Protein AF-A0A2J8S0U5-F1 (afdb_monomer_lite)

Sequence (289 aa):
RAALAAERKFFLSHPAYRHMADRMGTPHLQKTLNQQLTNHIRESLPALRSKLQSQLLSLEKEVEEYKNFRPDDPTRKTKALLQMVQQFGVDFEKRIEGSGDQVDTLELSGGARINRIFHERFPFELVKMEFDEKDLRREISYAIKNIHGVRTGLFTPDMAFEAIVKKQIVKLKEPSLKCVDLVVSELATVIKKCAEKLSSYPRLREETERIVTTYIREREGRTKDQILLLIDIEQSYINTNHEDFIGFANCYYTEQLVTCAQQRSTQLNKKRAIPNQVIRRGWLTINNI

Structure (mmCIF, N/CA/C/O backbone):
data_AF-A0A2J8S0U5-F1
#
_entry.id   AF-A0A2J8S0U5-F1
#
loop_
_atom_site.group_PDB
_atom_site.id
_atom_site.type_symbol
_atom_site.label_atom_id
_atom_site.label_alt_id
_atom_site.label_comp_id
_atom_site.label_asym_id
_atom_site.label_entity_id
_atom_site.label_seq_id
_atom_site.pdbx_PDB_ins_code
_atom_site.Cartn_x
_atom_site.Cartn_y
_atom_site.Cartn_z
_atom_site.occupancy
_atom_site.B_iso_or_equiv
_atom_site.auth_seq_id
_atom_site.auth_comp_id
_atom_site.auth_asym_id
_atom_site.auth_atom_id
_atom_site.pdbx_PDB_model_num
ATOM 1 N N . ARG A 1 1 ? 58.425 -24.142 -54.743 1.00 64.62 1 ARG A N 1
ATOM 2 C CA . ARG A 1 1 ? 58.342 -24.398 -56.208 1.00 64.62 1 ARG A CA 1
ATOM 3 C C . ARG A 1 1 ? 58.609 -25.863 -56.559 1.00 64.62 1 ARG A C 1
ATOM 5 O O . ARG A 1 1 ? 57.767 -26.436 -57.232 1.00 64.62 1 ARG A O 1
ATOM 12 N N . ALA A 1 2 ? 59.682 -26.489 -56.055 1.00 85.69 2 ALA A N 1
ATOM 13 C CA . ALA A 1 2 ? 59.949 -27.920 -56.281 1.00 85.69 2 ALA A CA 1
ATOM 14 C C . ALA A 1 2 ? 58.795 -28.839 -55.816 1.00 85.69 2 ALA A C 1
ATOM 16 O O . ALA A 1 2 ? 58.384 -29.723 -56.556 1.00 85.69 2 ALA A O 1
ATOM 17 N N . ALA A 1 3 ? 58.201 -28.557 -54.649 1.00 86.19 3 ALA A N 1
ATOM 18 C CA . ALA A 1 3 ? 57.055 -29.306 -54.120 1.00 86.19 3 ALA A CA 1
ATOM 19 C C . ALA A 1 3 ? 55.796 -29.239 -55.014 1.00 86.19 3 ALA A C 1
ATOM 21 O O . ALA A 1 3 ? 55.202 -30.269 -55.303 1.00 86.19 3 ALA A O 1
ATOM 22 N N . LEU A 1 4 ? 55.434 -28.054 -55.529 1.00 88.19 4 LEU A N 1
ATOM 23 C CA . LEU A 1 4 ? 54.292 -27.885 -56.448 1.00 88.19 4 LEU A CA 1
ATOM 24 C C . LEU A 1 4 ? 54.531 -28.573 -57.803 1.00 88.19 4 LEU A C 1
ATOM 26 O O . LEU A 1 4 ? 53.607 -29.106 -58.411 1.00 88.19 4 LEU A O 1
ATOM 30 N N . ALA A 1 5 ? 55.780 -28.582 -58.280 1.00 88.00 5 ALA A N 1
ATOM 31 C CA . ALA A 1 5 ? 56.150 -29.296 -59.500 1.00 88.00 5 ALA A CA 1
ATOM 32 C C . ALA A 1 5 ? 56.095 -30.824 -59.308 1.00 88.00 5 ALA A C 1
ATOM 34 O O . ALA A 1 5 ? 55.623 -31.532 -60.198 1.00 88.00 5 ALA A O 1
ATOM 35 N N . ALA A 1 6 ? 56.523 -31.328 -58.144 1.00 90.19 6 ALA A N 1
ATOM 36 C CA . ALA A 1 6 ? 56.408 -32.739 -57.777 1.00 90.19 6 ALA A CA 1
ATOM 37 C C . ALA A 1 6 ? 54.938 -33.176 -57.644 1.00 90.19 6 ALA A C 1
ATOM 39 O O . ALA A 1 6 ? 54.556 -34.201 -58.203 1.00 90.19 6 ALA A O 1
ATOM 40 N N . GLU A 1 7 ? 54.105 -32.359 -56.994 1.00 91.75 7 GLU A N 1
ATOM 41 C CA . GLU A 1 7 ? 52.654 -32.549 -56.881 1.00 91.75 7 GLU A CA 1
ATOM 42 C C . GLU A 1 7 ? 51.988 -32.614 -58.267 1.00 91.75 7 GLU A C 1
ATOM 44 O O . GLU A 1 7 ? 51.255 -33.555 -58.574 1.00 91.75 7 GLU A O 1
ATOM 49 N N . ARG A 1 8 ? 52.308 -31.668 -59.161 1.00 89.50 8 ARG A N 1
ATOM 50 C CA . ARG A 1 8 ? 51.771 -31.656 -60.530 1.00 89.50 8 ARG A CA 1
ATOM 51 C C . ARG A 1 8 ? 52.219 -32.872 -61.340 1.00 89.50 8 ARG A C 1
ATOM 53 O O . ARG A 1 8 ? 51.409 -33.446 -62.067 1.00 89.50 8 ARG A O 1
ATOM 60 N N . LYS A 1 9 ? 53.486 -33.281 -61.213 1.00 90.81 9 LYS A N 1
ATOM 61 C CA . LYS A 1 9 ? 54.013 -34.482 -61.877 1.00 90.81 9 LYS A CA 1
ATOM 62 C C . LYS A 1 9 ? 53.281 -35.733 -61.394 1.00 90.81 9 LYS A C 1
ATOM 64 O O . LYS A 1 9 ? 52.854 -36.515 -62.235 1.00 90.81 9 LYS A O 1
ATOM 69 N N . PHE A 1 10 ? 53.078 -35.872 -60.083 1.00 92.88 10 PHE A N 1
ATOM 70 C CA . PHE A 1 10 ? 52.350 -36.988 -59.477 1.00 92.88 10 PHE A CA 1
ATOM 71 C C . PHE A 1 10 ? 50.930 -37.124 -60.043 1.00 92.88 10 PHE A C 1
ATOM 73 O O . PHE A 1 10 ? 50.567 -38.193 -60.538 1.00 92.88 10 PHE A O 1
ATOM 80 N N . PHE A 1 11 ? 50.152 -36.036 -60.055 1.00 93.31 11 PHE A N 1
ATOM 81 C CA . PHE A 1 11 ? 48.778 -36.076 -60.564 1.00 93.31 11 PHE A CA 1
ATOM 82 C C . PHE A 1 11 ? 48.694 -36.366 -62.071 1.00 93.31 11 PHE A C 1
ATOM 84 O O . PHE A 1 11 ? 47.743 -37.007 -62.505 1.00 93.31 11 PHE A O 1
ATOM 91 N N . LEU A 1 12 ? 49.686 -35.957 -62.872 1.00 91.56 12 LEU A N 1
ATOM 92 C CA . LEU A 1 12 ? 49.716 -36.232 -64.315 1.00 91.56 12 LEU A CA 1
ATOM 93 C C . LEU A 1 12 ? 50.219 -37.641 -64.661 1.00 91.56 12 LEU A C 1
ATOM 95 O O . LEU A 1 12 ? 49.799 -38.208 -65.674 1.00 91.56 12 LEU A O 1
ATOM 99 N N . SER A 1 13 ? 51.133 -38.209 -63.871 1.00 91.38 13 SER A N 1
ATOM 100 C CA . SER A 1 13 ? 51.727 -39.521 -64.152 1.00 91.38 13 SER A CA 1
ATOM 101 C C . SER A 1 13 ? 50.909 -40.692 -63.611 1.00 91.38 13 SER A C 1
ATOM 103 O O . SER A 1 13 ? 51.067 -41.805 -64.104 1.00 91.38 13 SER A O 1
ATOM 105 N N . HIS A 1 14 ? 50.050 -40.477 -62.611 1.00 92.31 14 HIS A N 1
ATOM 106 C CA . HIS A 1 14 ? 49.305 -41.561 -61.971 1.00 92.31 14 HIS A CA 1
ATOM 107 C C . HIS A 1 14 ? 48.045 -41.946 -62.779 1.00 92.31 14 HIS A C 1
ATOM 109 O O . HIS A 1 14 ? 47.152 -41.109 -62.923 1.00 92.31 14 HIS A O 1
ATOM 115 N N . PRO A 1 15 ? 47.900 -43.205 -63.259 1.00 90.75 15 PRO A N 1
ATOM 116 C CA . PRO A 1 15 ? 46.797 -43.598 -64.150 1.00 90.75 15 PRO A CA 1
ATOM 117 C C . PRO A 1 15 ? 45.391 -43.334 -63.589 1.00 90.75 15 PRO A C 1
ATOM 119 O O . PRO A 1 15 ? 44.507 -42.908 -64.325 1.00 90.75 15 PRO A O 1
ATOM 122 N N . ALA A 1 16 ? 45.205 -43.518 -62.277 1.00 92.12 16 ALA A N 1
ATOM 123 C CA . ALA A 1 16 ? 43.927 -43.307 -61.602 1.00 92.12 16 ALA A CA 1
ATOM 124 C C . ALA A 1 16 ? 43.520 -41.824 -61.499 1.00 92.12 16 ALA A C 1
ATOM 126 O O . ALA A 1 16 ? 42.336 -41.522 -61.582 1.00 92.12 16 ALA A O 1
ATOM 127 N N . TYR A 1 17 ? 44.471 -40.889 -61.368 1.00 90.19 17 TYR A N 1
ATOM 128 C CA . TYR A 1 17 ? 44.189 -39.464 -61.112 1.00 90.19 17 TYR A CA 1
ATOM 129 C C . TYR A 1 17 ? 44.467 -38.545 -62.306 1.00 90.19 17 TYR A C 1
ATOM 131 O O . TYR A 1 17 ? 44.066 -37.381 -62.299 1.00 90.19 17 TYR A O 1
ATOM 139 N N . ARG A 1 18 ? 45.103 -39.061 -63.364 1.00 90.25 18 ARG A N 1
ATOM 140 C CA . ARG A 1 18 ? 45.472 -38.294 -64.563 1.00 90.25 18 ARG A CA 1
ATOM 141 C C . ARG A 1 18 ? 44.291 -37.554 -65.189 1.00 90.25 18 ARG A C 1
ATOM 143 O O . ARG A 1 18 ? 44.430 -36.396 -65.567 1.00 90.25 18 ARG A O 1
ATOM 150 N N . HIS A 1 19 ? 43.125 -38.195 -65.245 1.00 91.69 19 HIS A N 1
ATOM 151 C CA . HIS A 1 19 ? 41.898 -37.619 -65.803 1.00 91.69 19 HIS A CA 1
ATOM 152 C C . HIS A 1 19 ? 41.328 -36.443 -64.977 1.00 91.69 19 HIS A C 1
ATOM 154 O O . HIS A 1 19 ? 40.455 -35.721 -65.453 1.00 91.69 19 HIS A O 1
ATOM 160 N N . MET A 1 20 ? 41.800 -36.239 -63.742 1.00 91.69 20 MET A N 1
ATOM 161 C CA . MET A 1 20 ? 41.358 -35.170 -62.839 1.00 91.69 20 MET A CA 1
ATOM 162 C C . MET A 1 20 ? 42.502 -34.274 -62.347 1.00 91.69 20 MET A C 1
ATOM 164 O O . MET A 1 20 ? 42.287 -33.450 -61.461 1.00 91.69 20 MET A O 1
ATOM 168 N N . ALA A 1 21 ? 43.695 -34.385 -62.938 1.00 89.19 21 ALA A N 1
ATOM 169 C CA . ALA A 1 21 ? 44.894 -33.658 -62.519 1.00 89.19 21 ALA A CA 1
ATOM 170 C C . ALA A 1 21 ? 44.732 -32.125 -62.527 1.00 89.19 21 ALA A C 1
ATOM 172 O O . ALA A 1 21 ? 45.396 -31.433 -61.758 1.00 89.19 21 ALA A O 1
ATOM 173 N N . ASP A 1 22 ? 43.838 -31.586 -63.362 1.00 87.62 22 ASP A N 1
ATOM 174 C CA . ASP A 1 22 ? 43.517 -30.149 -63.431 1.00 87.62 22 ASP A CA 1
ATOM 175 C C . ASP A 1 22 ? 42.563 -29.666 -62.329 1.00 87.62 22 ASP A C 1
ATOM 177 O O . ASP A 1 22 ? 42.444 -28.464 -62.086 1.00 87.62 22 ASP A O 1
ATOM 181 N N . ARG A 1 23 ? 41.909 -30.606 -61.636 1.00 89.38 23 ARG A N 1
ATOM 182 C CA . ARG A 1 23 ? 41.031 -30.366 -60.482 1.00 89.38 23 ARG A CA 1
ATOM 183 C C . ARG A 1 23 ? 41.672 -30.773 -59.152 1.00 89.38 23 ARG A C 1
ATOM 185 O O . ARG A 1 23 ? 40.992 -30.831 -58.134 1.00 89.38 23 ARG A O 1
ATOM 192 N N . MET A 1 24 ? 42.968 -31.078 -59.164 1.00 88.19 24 MET A N 1
ATOM 193 C CA . MET A 1 24 ? 43.713 -31.577 -58.013 1.00 88.19 24 MET A CA 1
ATOM 194 C C . MET A 1 24 ? 44.939 -30.714 -57.723 1.00 88.19 24 MET A C 1
ATOM 196 O O . MET A 1 24 ? 45.430 -29.971 -58.574 1.00 88.19 24 MET A O 1
ATOM 200 N N . GLY A 1 25 ? 45.433 -30.836 -56.495 1.00 92.44 25 GLY A N 1
ATOM 201 C CA . GLY A 1 25 ? 46.626 -30.154 -56.018 1.00 92.44 25 GLY A CA 1
ATOM 202 C C . GLY A 1 25 ? 46.373 -28.786 -55.389 1.00 92.44 25 GLY A C 1
ATOM 203 O O . GLY A 1 25 ? 45.298 -28.184 -55.490 1.00 92.44 25 GLY A O 1
ATOM 204 N N . THR A 1 26 ? 47.413 -28.292 -54.732 1.00 92.44 26 THR A N 1
ATOM 205 C CA . THR A 1 26 ? 47.396 -27.083 -53.906 1.00 92.44 26 THR A CA 1
ATOM 206 C C . THR A 1 26 ? 46.951 -25.824 -54.671 1.00 92.44 26 THR A C 1
ATOM 208 O O . THR A 1 26 ? 46.139 -25.070 -54.129 1.00 92.44 26 THR A O 1
ATOM 211 N N . PRO A 1 27 ? 47.363 -25.581 -55.937 1.00 90.69 27 PRO A N 1
ATOM 212 C CA . PRO A 1 27 ? 46.893 -24.414 -56.692 1.00 90.69 27 PRO A CA 1
ATOM 213 C C . PRO A 1 27 ? 45.391 -24.457 -57.004 1.00 90.69 27 PRO A C 1
ATOM 215 O O . PRO A 1 27 ? 44.720 -23.423 -56.965 1.00 90.69 27 PRO A O 1
ATOM 218 N N . HIS A 1 28 ? 44.849 -25.647 -57.293 1.00 91.44 28 HIS A N 1
ATOM 219 C CA . HIS A 1 28 ? 43.416 -25.814 -57.529 1.00 91.44 28 HIS A CA 1
ATOM 220 C C . HIS A 1 28 ? 42.631 -25.606 -56.231 1.00 91.44 28 HIS A C 1
ATOM 222 O O . HIS A 1 28 ? 41.650 -24.867 -56.227 1.00 91.44 28 HIS A O 1
ATOM 228 N N . LEU A 1 29 ? 43.107 -26.166 -55.112 1.00 93.94 29 LEU A N 1
ATOM 229 C CA . LEU A 1 29 ? 42.509 -25.958 -53.793 1.00 93.94 29 LEU A CA 1
ATOM 230 C C . LEU A 1 29 ? 42.480 -24.474 -53.406 1.00 93.94 29 LEU A C 1
ATOM 232 O O . LEU A 1 29 ? 41.438 -23.979 -52.991 1.00 93.94 29 LEU A O 1
ATOM 236 N N . GLN A 1 30 ? 43.585 -23.746 -53.592 1.00 94.69 30 GLN A N 1
ATOM 237 C CA . GLN A 1 30 ? 43.646 -22.313 -53.298 1.00 94.69 30 GLN A CA 1
ATOM 238 C C . GLN A 1 30 ? 42.620 -21.520 -54.121 1.00 94.69 30 GLN A C 1
ATOM 240 O O . GLN A 1 30 ? 41.913 -20.669 -53.579 1.00 94.69 30 GLN A O 1
ATOM 245 N N . LYS A 1 31 ? 42.496 -21.820 -55.423 1.00 94.44 31 LYS A N 1
ATOM 246 C CA . LYS A 1 31 ? 41.495 -21.187 -56.295 1.00 94.44 31 LYS A CA 1
ATOM 247 C C . LYS A 1 31 ? 40.070 -21.516 -55.844 1.00 94.44 31 LYS A C 1
ATOM 249 O O . LYS A 1 31 ? 39.232 -20.620 -55.783 1.00 94.44 31 LYS A O 1
ATOM 254 N N . THR A 1 32 ? 39.808 -22.773 -55.495 1.00 94.38 32 THR A N 1
ATOM 255 C CA . THR A 1 32 ? 38.489 -23.236 -55.052 1.00 94.38 32 THR A CA 1
ATOM 256 C C . THR A 1 32 ? 38.098 -22.643 -53.699 1.00 94.38 32 THR A C 1
ATOM 258 O O . THR A 1 32 ? 36.972 -22.178 -53.563 1.00 94.38 32 THR A O 1
ATOM 261 N N . LEU A 1 33 ? 39.011 -22.563 -52.726 1.00 96.25 33 LEU A N 1
ATOM 262 C CA . LEU A 1 33 ? 38.754 -21.919 -51.432 1.00 96.25 33 LEU A CA 1
ATOM 263 C C . LEU A 1 33 ? 38.486 -20.419 -51.587 1.00 96.25 33 LEU A C 1
ATOM 265 O O . LEU A 1 33 ? 37.525 -19.916 -51.011 1.00 96.25 33 LEU A O 1
ATOM 269 N N . ASN A 1 34 ? 39.268 -19.717 -52.413 1.00 96.50 34 ASN A N 1
ATOM 270 C CA . ASN A 1 34 ? 39.018 -18.304 -52.709 1.00 96.50 34 ASN A CA 1
ATOM 271 C C . ASN A 1 34 ? 37.652 -18.095 -53.376 1.00 96.50 34 ASN A C 1
ATOM 273 O O . ASN A 1 34 ? 36.935 -17.156 -53.025 1.00 96.50 34 ASN A O 1
ATOM 277 N N . GLN A 1 35 ? 37.265 -18.975 -54.305 1.00 95.75 35 GLN A N 1
ATOM 278 C CA . GLN A 1 35 ? 35.955 -18.914 -54.950 1.00 95.75 35 GLN A CA 1
ATOM 279 C C . GLN A 1 35 ? 34.819 -19.168 -53.952 1.00 95.75 35 GLN A C 1
ATOM 281 O O . GLN A 1 35 ? 33.855 -18.405 -53.931 1.00 95.75 35 GLN A O 1
ATOM 286 N N . GLN A 1 36 ? 34.940 -20.203 -53.116 1.00 96.12 36 GLN A N 1
ATOM 287 C CA . GLN A 1 36 ? 33.946 -20.541 -52.094 1.00 96.12 36 GLN A CA 1
ATOM 288 C C . GLN A 1 36 ? 33.790 -19.415 -51.070 1.00 96.12 36 GLN A C 1
ATOM 290 O O . GLN A 1 36 ? 32.672 -19.002 -50.786 1.00 96.12 36 GLN A O 1
ATOM 295 N N . LEU A 1 37 ? 34.897 -18.849 -50.582 1.00 96.38 37 LEU A N 1
ATOM 296 C CA . LEU A 1 37 ? 34.868 -17.716 -49.661 1.00 96.38 37 LEU A CA 1
ATOM 297 C C . LEU A 1 37 ? 34.207 -16.489 -50.300 1.00 96.38 37 LEU A C 1
ATOM 299 O O . LEU A 1 37 ? 33.349 -15.863 -49.687 1.00 96.38 37 LEU A O 1
ATOM 303 N N . THR A 1 38 ? 34.563 -16.163 -51.544 1.00 96.25 38 THR A N 1
ATOM 304 C CA . THR A 1 38 ? 33.984 -15.011 -52.256 1.00 96.25 38 THR A CA 1
ATOM 305 C C . THR A 1 38 ? 32.480 -15.184 -52.476 1.00 96.25 38 THR A C 1
ATOM 307 O O . THR A 1 38 ? 31.717 -14.234 -52.293 1.00 96.25 38 THR A O 1
ATOM 310 N N . ASN A 1 39 ? 32.043 -16.394 -52.832 1.00 95.94 39 ASN A N 1
ATOM 311 C CA . ASN A 1 39 ? 30.626 -16.717 -52.989 1.00 95.94 39 ASN A CA 1
ATOM 312 C C . ASN A 1 39 ? 29.891 -16.638 -51.649 1.00 95.94 39 ASN A C 1
ATOM 314 O O . ASN A 1 39 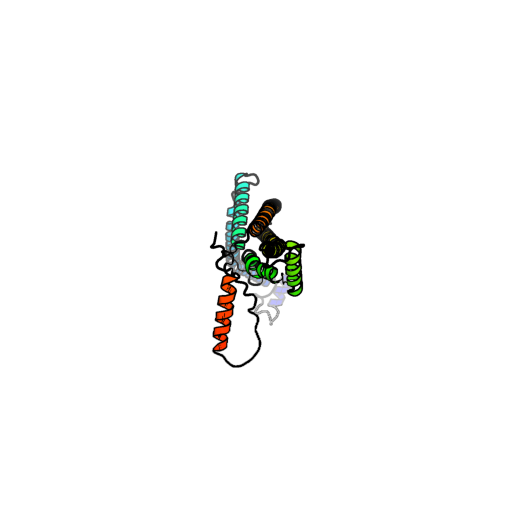? 28.873 -15.961 -51.557 1.00 95.94 39 ASN A O 1
ATOM 318 N N . HIS A 1 40 ? 30.455 -17.227 -50.595 1.00 96.75 40 HIS A N 1
ATOM 319 C CA . HIS A 1 40 ? 29.865 -17.201 -49.263 1.00 96.75 40 HIS A CA 1
ATOM 320 C C . HIS A 1 40 ? 29.740 -15.776 -48.706 1.00 96.75 40 HIS A C 1
ATOM 322 O O . HIS A 1 40 ? 28.709 -15.425 -48.133 1.00 96.75 40 HIS A O 1
ATOM 328 N N . ILE A 1 41 ? 30.749 -14.921 -48.923 1.00 95.69 41 ILE A N 1
ATOM 329 C CA . ILE A 1 41 ? 30.681 -13.493 -48.579 1.00 95.69 41 ILE A CA 1
ATOM 330 C C . ILE A 1 41 ? 29.535 -12.825 -49.342 1.00 95.69 41 ILE A C 1
ATOM 332 O O . ILE A 1 41 ? 28.740 -12.109 -48.736 1.00 95.69 41 ILE A O 1
ATOM 336 N N . ARG A 1 42 ? 29.416 -13.070 -50.652 1.00 95.69 42 ARG A N 1
ATOM 337 C CA . ARG A 1 42 ? 28.358 -12.487 -51.490 1.00 95.69 42 ARG A CA 1
ATOM 338 C C . ARG A 1 42 ? 26.959 -12.931 -51.058 1.00 95.69 42 ARG A C 1
ATOM 340 O O . ARG A 1 42 ? 26.053 -12.106 -51.052 1.00 95.69 42 ARG A O 1
ATOM 347 N N . GLU A 1 43 ? 26.791 -14.196 -50.692 1.00 95.62 43 GLU A N 1
ATOM 348 C CA . GLU A 1 43 ? 25.519 -14.766 -50.228 1.00 95.62 43 GLU A CA 1
ATOM 349 C C . GLU A 1 43 ? 25.145 -14.286 -48.819 1.00 95.62 43 GLU A C 1
ATOM 351 O O . GLU A 1 43 ? 23.974 -14.042 -48.537 1.00 95.62 43 GLU A O 1
ATOM 356 N N . SER A 1 44 ? 26.136 -14.090 -47.944 1.00 95.56 44 SER A N 1
ATOM 357 C CA . SER A 1 44 ? 25.917 -13.672 -46.553 1.00 95.56 44 SER A CA 1
ATOM 358 C C . SER A 1 44 ? 25.738 -12.158 -46.396 1.00 95.56 44 SER A C 1
ATOM 360 O O . SER A 1 44 ? 25.095 -11.705 -45.445 1.00 95.56 44 SER A O 1
ATOM 362 N N . LEU A 1 45 ? 26.284 -11.355 -47.319 1.00 95.88 45 LEU A N 1
ATOM 363 C CA . LEU A 1 45 ? 26.254 -9.891 -47.240 1.00 95.88 45 LEU A CA 1
ATOM 364 C C . LEU A 1 45 ? 24.833 -9.303 -47.143 1.00 95.88 45 LEU A C 1
ATOM 366 O O . LEU A 1 45 ? 24.626 -8.426 -46.301 1.00 95.88 45 LEU A O 1
ATOM 370 N N . PRO A 1 46 ? 23.846 -9.739 -47.955 1.00 96.69 46 PRO A N 1
ATOM 371 C CA . PRO A 1 46 ? 22.484 -9.212 -47.890 1.00 96.69 46 PRO A CA 1
ATOM 372 C C . PRO A 1 46 ? 21.823 -9.452 -46.529 1.00 96.69 46 PRO A C 1
ATOM 374 O O . PRO A 1 46 ? 21.229 -8.534 -45.962 1.00 96.69 46 PRO A O 1
ATOM 377 N N . ALA A 1 47 ? 21.982 -10.655 -45.970 1.00 95.81 47 ALA A N 1
ATOM 378 C CA . ALA A 1 47 ? 21.439 -11.004 -44.660 1.00 95.81 47 ALA A CA 1
ATOM 379 C C . ALA A 1 47 ? 22.110 -10.196 -43.538 1.00 95.81 47 ALA A C 1
ATOM 381 O O . ALA A 1 47 ? 21.426 -9.651 -42.669 1.00 95.81 47 ALA A O 1
ATOM 382 N N . LEU A 1 48 ? 23.440 -10.049 -43.588 1.00 96.38 48 LEU A N 1
ATOM 383 C CA . LEU A 1 48 ? 24.181 -9.220 -42.637 1.00 96.38 48 LEU A CA 1
ATOM 384 C C . LEU A 1 48 ? 23.746 -7.752 -42.714 1.00 96.38 48 LEU A C 1
ATOM 386 O O . LEU A 1 48 ? 23.488 -7.140 -41.680 1.00 96.38 48 LEU A O 1
ATOM 390 N N . ARG A 1 49 ? 23.605 -7.198 -43.924 1.00 97.00 49 ARG A N 1
ATOM 391 C CA . ARG A 1 49 ? 23.108 -5.833 -44.133 1.00 97.00 49 ARG A CA 1
ATOM 392 C C . ARG A 1 49 ? 21.718 -5.652 -43.529 1.00 97.00 49 ARG A C 1
ATOM 394 O O . ARG A 1 49 ? 21.513 -4.684 -42.806 1.00 97.00 49 ARG A O 1
ATOM 401 N N . SER A 1 50 ? 20.793 -6.577 -43.785 1.00 96.75 50 SER A N 1
ATOM 402 C CA . SER A 1 50 ? 19.438 -6.515 -43.223 1.00 96.75 50 SER A CA 1
ATOM 403 C C . SER A 1 50 ? 19.457 -6.557 -41.694 1.00 96.75 50 SER A C 1
ATOM 405 O O . SER A 1 50 ? 18.743 -5.793 -41.047 1.00 96.75 50 SER A O 1
ATOM 407 N N . LYS A 1 51 ? 20.300 -7.413 -41.101 1.00 96.69 51 LYS A N 1
ATOM 408 C CA . LYS A 1 51 ? 20.465 -7.496 -39.645 1.00 96.69 51 LYS A CA 1
ATOM 409 C C . LYS A 1 51 ? 21.003 -6.187 -39.068 1.00 96.69 51 LYS A C 1
ATOM 411 O O . LYS A 1 51 ? 20.440 -5.676 -38.104 1.00 96.69 51 LYS A O 1
ATOM 416 N N . LEU A 1 52 ? 22.048 -5.626 -39.677 1.00 97.12 52 LEU A N 1
ATOM 417 C CA . LEU A 1 52 ? 22.633 -4.356 -39.245 1.00 97.12 52 LEU A CA 1
ATOM 418 C C . LEU A 1 52 ? 21.647 -3.195 -39.394 1.00 97.12 52 LEU A C 1
ATOM 420 O O . LEU A 1 52 ? 21.567 -2.365 -38.500 1.00 97.12 52 LEU A O 1
ATOM 424 N N . GLN A 1 53 ? 20.854 -3.157 -40.468 1.00 96.62 53 GLN A N 1
ATOM 425 C CA . GLN A 1 53 ? 19.810 -2.144 -40.642 1.00 96.62 53 GLN A CA 1
ATOM 426 C C . GLN A 1 53 ? 18.721 -2.251 -39.570 1.00 96.62 53 GLN A C 1
ATOM 428 O O . GLN A 1 53 ? 18.325 -1.235 -39.010 1.00 96.62 53 GLN A O 1
ATOM 433 N N . SER A 1 54 ? 18.274 -3.464 -39.235 1.00 95.94 54 SER A N 1
ATOM 434 C CA . SER A 1 54 ? 17.302 -3.664 -38.154 1.00 95.94 54 SER A CA 1
ATOM 435 C C . SER A 1 54 ? 17.861 -3.247 -36.792 1.00 95.94 54 SER A C 1
ATOM 437 O O . SER A 1 54 ? 17.144 -2.634 -36.004 1.00 95.94 54 SER A O 1
ATOM 439 N N . GLN A 1 55 ? 19.123 -3.576 -36.506 1.00 95.94 55 GLN A N 1
ATOM 440 C CA . GLN A 1 55 ? 19.781 -3.171 -35.262 1.00 95.94 55 GLN A CA 1
ATOM 441 C C . GLN A 1 55 ? 19.966 -1.654 -35.194 1.00 95.94 55 GLN A C 1
ATOM 443 O O . GLN A 1 55 ? 19.692 -1.055 -34.158 1.00 95.94 55 GLN A O 1
ATOM 448 N N . LEU A 1 56 ? 20.372 -1.032 -36.302 1.00 95.25 56 LEU A N 1
ATOM 449 C CA . LEU A 1 56 ? 20.523 0.414 -36.408 1.00 95.25 56 LEU A CA 1
ATOM 450 C C . LEU A 1 56 ? 19.191 1.128 -36.173 1.00 95.25 56 LEU A C 1
ATOM 452 O O . LEU A 1 56 ? 19.156 2.040 -35.363 1.00 95.25 56 LEU A O 1
ATOM 456 N N . LEU A 1 57 ? 18.093 0.668 -36.779 1.00 94.38 57 LEU A N 1
ATOM 457 C CA . LEU A 1 57 ? 16.770 1.268 -36.578 1.00 94.38 57 LEU A CA 1
ATOM 458 C C . LEU A 1 57 ? 16.305 1.182 -35.112 1.00 94.38 57 LEU A C 1
ATOM 460 O O . LEU A 1 57 ? 15.735 2.131 -34.579 1.00 94.38 57 LEU A O 1
ATOM 464 N N . SER A 1 58 ? 16.564 0.051 -34.446 1.00 92.31 58 SER A N 1
ATOM 465 C CA . SER A 1 58 ? 16.264 -0.111 -33.018 1.00 92.31 58 SER A CA 1
ATOM 466 C C . SER A 1 58 ? 17.071 0.864 -32.160 1.00 92.31 58 SER A C 1
ATOM 468 O O . SER A 1 58 ? 16.511 1.515 -31.282 1.00 92.31 58 SER A O 1
ATOM 470 N N . LEU A 1 59 ? 18.373 0.989 -32.436 1.00 93.56 59 LEU A N 1
ATOM 471 C CA . LEU A 1 59 ? 19.260 1.899 -31.714 1.00 93.56 59 LEU A CA 1
ATOM 472 C C . LEU A 1 59 ? 18.942 3.366 -32.003 1.00 93.56 59 LEU A C 1
ATOM 474 O O . LEU A 1 59 ? 19.012 4.183 -31.096 1.00 93.56 59 LEU A O 1
ATOM 478 N N . GLU A 1 60 ? 18.562 3.720 -33.231 1.00 88.56 60 GLU A N 1
ATOM 479 C CA . GLU A 1 60 ? 18.170 5.087 -33.587 1.00 88.56 60 GLU A CA 1
ATOM 480 C C . GLU A 1 60 ? 16.974 5.565 -32.767 1.00 88.56 60 GLU A C 1
ATOM 482 O O . GLU A 1 60 ? 16.958 6.724 -32.358 1.00 88.56 60 GLU A O 1
ATOM 487 N N . LYS A 1 61 ? 16.018 4.677 -32.465 1.00 85.88 61 LYS A N 1
ATOM 488 C CA . LYS A 1 61 ? 14.876 5.004 -31.605 1.00 85.88 61 LYS A CA 1
ATOM 489 C C . LYS A 1 61 ? 15.317 5.397 -30.192 1.00 85.88 61 LYS A C 1
ATOM 491 O O . LYS A 1 61 ? 14.820 6.386 -29.666 1.00 85.88 61 LYS A O 1
ATOM 496 N N . GLU A 1 62 ? 16.256 4.658 -29.604 1.00 82.06 62 GLU A N 1
ATOM 497 C CA . GLU A 1 62 ? 16.820 4.983 -28.287 1.00 82.06 62 GLU A CA 1
ATOM 498 C C . GLU A 1 62 ? 17.689 6.246 -28.359 1.00 82.06 62 GLU A C 1
ATOM 500 O O . GLU A 1 62 ? 17.537 7.163 -27.558 1.00 82.06 62 GLU A O 1
ATOM 505 N N . VAL A 1 63 ? 18.568 6.345 -29.361 1.00 85.75 63 VAL A N 1
ATOM 506 C CA . VAL A 1 63 ? 19.492 7.474 -29.546 1.00 85.75 63 VAL A CA 1
ATOM 507 C C . VAL A 1 63 ? 18.752 8.785 -29.783 1.00 85.75 63 VAL A C 1
ATOM 509 O O . VAL A 1 63 ? 19.231 9.816 -29.317 1.00 85.75 63 VAL A O 1
ATOM 512 N N . GLU A 1 64 ? 17.596 8.782 -30.450 1.00 77.94 64 GLU A N 1
ATOM 513 C CA . GLU A 1 64 ? 16.769 9.982 -30.634 1.00 77.94 64 GLU A CA 1
ATOM 514 C C . GLU A 1 64 ? 16.431 10.649 -29.293 1.00 77.94 64 GLU A C 1
ATOM 516 O O . GLU A 1 64 ? 16.507 11.873 -29.168 1.00 77.94 64 GLU A O 1
ATOM 521 N N . GLU A 1 65 ? 16.180 9.854 -28.249 1.00 68.88 65 GLU A N 1
ATOM 522 C CA . GLU A 1 65 ? 15.952 10.366 -26.898 1.00 68.88 65 GLU A CA 1
ATOM 523 C C . GLU A 1 65 ? 17.205 11.069 -26.352 1.00 68.88 65 GLU A C 1
ATOM 525 O O . GLU A 1 65 ? 17.107 12.071 -25.640 1.00 68.88 65 GLU A O 1
ATOM 530 N N . TYR A 1 66 ? 18.403 10.620 -26.730 1.00 70.25 66 TYR A N 1
ATOM 531 C CA . TYR A 1 66 ? 19.693 11.165 -26.296 1.00 70.25 66 TYR A CA 1
ATOM 532 C C . TYR A 1 66 ? 20.311 12.213 -27.244 1.00 70.25 66 TYR A C 1
ATOM 534 O O . TYR A 1 66 ? 21.261 12.876 -26.837 1.00 70.25 66 TYR A O 1
ATOM 542 N N . LYS A 1 67 ? 19.789 12.449 -28.459 1.00 67.50 67 LYS A N 1
ATOM 543 C CA . LYS A 1 67 ? 20.409 13.368 -29.449 1.00 67.50 67 LYS A CA 1
ATOM 544 C C . LYS A 1 67 ? 20.595 14.801 -28.942 1.00 67.50 67 LYS A C 1
ATOM 546 O O . LYS A 1 67 ? 21.597 15.439 -29.244 1.00 67.50 67 LYS A O 1
ATOM 551 N N . ASN A 1 68 ? 19.670 15.281 -28.113 1.00 62.25 68 ASN A N 1
ATOM 552 C CA . ASN A 1 68 ? 19.740 16.598 -27.469 1.00 62.25 68 ASN A CA 1
ATOM 553 C C . ASN A 1 68 ? 20.263 16.512 -26.023 1.00 62.25 68 ASN A C 1
ATOM 555 O O . ASN A 1 68 ? 19.836 17.269 -25.149 1.00 62.25 68 ASN A O 1
ATOM 559 N N . PHE A 1 69 ? 21.105 15.523 -25.708 1.00 61.59 69 PHE A N 1
ATOM 560 C CA . PHE A 1 69 ? 21.643 15.349 -24.363 1.00 61.59 69 PHE A CA 1
ATOM 561 C C . PHE A 1 69 ? 22.776 16.341 -24.102 1.00 61.59 69 PHE A C 1
ATOM 563 O O . PHE A 1 69 ? 23.855 16.270 -24.685 1.00 61.59 69 PHE A O 1
ATOM 570 N N . ARG A 1 70 ? 22.526 17.258 -23.169 1.00 63.41 70 ARG A N 1
ATOM 571 C CA . ARG A 1 70 ? 23.543 18.088 -22.532 1.00 63.41 70 ARG A CA 1
ATOM 572 C C . ARG A 1 70 ? 23.576 17.711 -21.049 1.00 63.41 70 ARG A C 1
ATOM 574 O O . ARG A 1 70 ? 22.559 17.905 -20.382 1.00 63.41 70 ARG A O 1
ATOM 581 N N . PRO A 1 71 ? 24.698 17.178 -20.526 1.00 64.38 71 PRO A N 1
ATOM 582 C CA . PRO A 1 71 ? 24.796 16.708 -19.139 1.00 64.38 71 PRO A CA 1
ATOM 583 C C . PRO A 1 71 ? 24.415 17.770 -18.094 1.00 64.38 71 PRO A C 1
ATOM 585 O O . PRO A 1 71 ? 23.911 17.435 -17.022 1.00 64.38 71 PRO A O 1
ATOM 588 N N . ASP A 1 72 ? 24.605 19.047 -18.432 1.00 68.44 72 ASP A N 1
ATOM 589 C CA . ASP A 1 72 ? 24.345 20.198 -17.565 1.00 68.44 72 ASP A CA 1
ATOM 590 C C . ASP A 1 72 ? 23.155 21.061 -17.976 1.00 68.44 72 ASP A C 1
ATOM 592 O O . ASP A 1 72 ? 23.008 22.165 -17.466 1.00 68.44 72 ASP A O 1
ATOM 596 N N . ASP A 1 73 ? 22.261 20.569 -18.837 1.00 78.19 73 ASP A N 1
ATOM 597 C CA . ASP A 1 73 ? 21.015 21.283 -19.120 1.00 78.19 73 ASP A CA 1
ATOM 598 C C . ASP A 1 73 ? 20.017 21.122 -17.949 1.00 78.19 73 ASP A C 1
ATOM 600 O O . ASP A 1 73 ? 19.474 20.024 -17.741 1.00 78.19 73 ASP A O 1
ATOM 604 N N . PRO A 1 74 ? 19.753 22.186 -17.161 1.00 79.00 74 PRO A N 1
ATOM 605 C CA . PRO A 1 74 ? 18.831 22.118 -16.034 1.00 79.00 74 PRO A CA 1
ATOM 606 C C . PRO A 1 74 ? 17.397 21.807 -16.479 1.00 79.00 74 PRO A C 1
ATOM 608 O O . PRO A 1 74 ? 16.668 21.139 -15.749 1.00 79.00 74 PRO A O 1
ATOM 611 N N . THR A 1 75 ? 16.987 22.205 -17.687 1.00 82.06 75 THR A N 1
ATOM 612 C CA . THR A 1 75 ? 15.623 22.001 -18.192 1.00 82.06 75 THR A CA 1
ATOM 613 C C . THR A 1 75 ? 15.316 20.515 -18.366 1.00 82.06 75 THR A C 1
ATOM 615 O O . THR A 1 75 ? 14.220 20.052 -18.035 1.00 82.06 75 THR A O 1
ATOM 618 N N . ARG A 1 76 ? 16.303 19.731 -18.812 1.00 79.38 76 ARG A N 1
ATOM 619 C CA . ARG A 1 76 ? 16.163 18.280 -18.974 1.00 79.38 76 ARG A CA 1
ATOM 620 C C . ARG A 1 76 ? 16.159 17.546 -17.632 1.00 79.38 76 ARG A C 1
ATOM 622 O O . ARG A 1 76 ? 15.358 16.628 -17.465 1.00 79.38 76 ARG A O 1
ATOM 629 N N . LYS A 1 77 ? 16.986 17.978 -16.669 1.00 81.75 77 LYS A N 1
ATOM 630 C CA . LYS A 1 77 ? 16.982 17.450 -15.289 1.00 81.75 77 LYS A CA 1
ATOM 631 C C . LYS A 1 77 ? 15.614 17.668 -14.627 1.00 81.75 77 LYS A C 1
ATOM 633 O O . LYS A 1 77 ? 15.040 16.719 -14.098 1.00 81.75 77 LYS A O 1
ATOM 638 N N . THR A 1 78 ? 15.050 18.872 -14.746 1.00 86.38 78 THR A N 1
ATOM 639 C CA . THR A 1 78 ? 13.712 19.200 -14.226 1.00 86.38 78 THR A CA 1
ATOM 640 C C . THR A 1 78 ? 12.612 18.399 -14.920 1.00 86.38 78 THR A C 1
ATOM 642 O O . THR A 1 78 ? 11.727 17.872 -14.250 1.00 86.38 78 THR A O 1
ATOM 645 N N . LYS A 1 79 ? 12.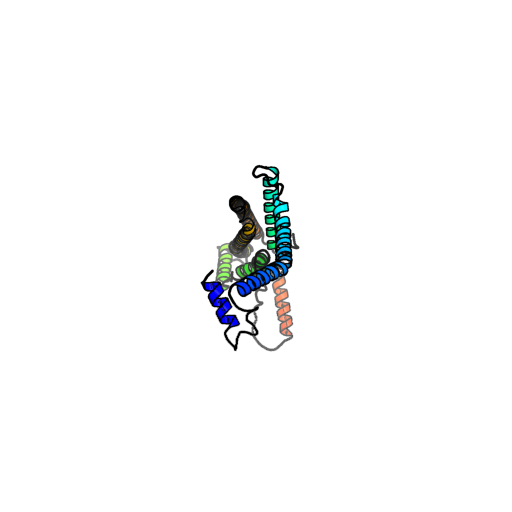675 18.245 -16.250 1.00 85.69 79 LYS A N 1
ATOM 646 C CA . LYS A 1 79 ? 11.703 17.436 -17.000 1.00 85.69 79 LYS A CA 1
ATOM 647 C C . LYS A 1 79 ? 11.741 15.963 -16.584 1.00 85.69 79 LYS A C 1
ATOM 649 O O . LYS A 1 79 ? 10.685 15.383 -16.356 1.00 85.69 79 LYS A O 1
ATOM 654 N N . ALA A 1 80 ? 12.932 15.376 -16.462 1.00 83.94 80 ALA A N 1
ATOM 655 C CA . ALA A 1 80 ? 13.093 13.990 -16.028 1.00 83.94 80 ALA A CA 1
ATOM 656 C C . ALA A 1 80 ? 12.559 13.788 -14.603 1.00 83.94 80 ALA A C 1
ATOM 658 O O . ALA A 1 80 ? 11.794 12.859 -14.369 1.00 83.94 80 ALA A O 1
ATOM 659 N N . LEU A 1 81 ? 12.890 14.695 -13.675 1.00 87.81 81 LEU A N 1
ATOM 660 C CA . LEU A 1 81 ? 12.344 14.680 -12.318 1.00 87.81 81 LEU A CA 1
ATOM 661 C C . LEU A 1 81 ? 10.810 14.706 -12.333 1.00 87.81 81 LEU A C 1
ATOM 663 O O . LEU A 1 81 ? 10.179 13.855 -11.712 1.00 87.81 81 LEU A O 1
ATOM 667 N N . LEU A 1 82 ? 10.218 15.652 -13.069 1.00 90.31 82 LEU A N 1
ATOM 668 C CA . LEU A 1 82 ? 8.768 15.800 -13.166 1.00 90.31 82 LEU A CA 1
ATOM 669 C C . LEU A 1 82 ? 8.104 14.527 -13.702 1.00 90.31 82 LEU A C 1
ATOM 671 O O . LEU A 1 82 ? 7.150 14.046 -13.101 1.00 90.31 82 LEU A O 1
ATOM 675 N N . GLN A 1 83 ? 8.628 13.962 -14.792 1.00 89.06 83 GLN A N 1
ATOM 676 C CA . GLN A 1 83 ? 8.091 12.739 -15.392 1.00 89.06 83 GLN A CA 1
ATOM 677 C C . GLN A 1 83 ? 8.169 11.548 -14.433 1.00 89.06 83 GLN A C 1
ATOM 679 O O . GLN A 1 83 ? 7.204 10.801 -14.308 1.00 89.06 83 GLN A O 1
ATOM 684 N N . MET A 1 84 ? 9.286 11.393 -13.720 1.00 89.00 84 MET A N 1
ATOM 685 C CA . MET A 1 84 ? 9.477 10.300 -12.763 1.00 89.00 84 MET A CA 1
ATOM 686 C C . MET A 1 84 ? 8.532 10.418 -11.560 1.00 89.00 84 MET A C 1
ATOM 688 O O . MET A 1 84 ? 7.933 9.427 -11.146 1.00 89.00 84 MET A O 1
ATOM 692 N N . VAL A 1 85 ? 8.343 11.630 -11.029 1.00 91.25 85 VAL A N 1
ATOM 693 C CA . VAL A 1 85 ? 7.415 11.883 -9.914 1.00 91.25 85 VAL A CA 1
ATOM 694 C C . VAL A 1 85 ? 5.957 11.711 -10.350 1.00 91.25 85 VAL A C 1
ATOM 696 O O . VAL A 1 85 ? 5.175 11.093 -9.631 1.00 91.25 85 VAL A O 1
ATOM 699 N N . GLN A 1 86 ? 5.586 12.202 -11.536 1.00 93.06 86 GLN A N 1
ATOM 700 C CA . GLN A 1 86 ? 4.245 11.999 -12.096 1.00 93.06 86 GLN A CA 1
ATOM 701 C C . GLN A 1 86 ? 3.950 10.514 -12.309 1.00 93.06 86 GLN A C 1
ATOM 703 O O . GLN A 1 86 ? 2.891 10.039 -11.907 1.00 93.06 86 GLN A O 1
ATOM 708 N N . GLN A 1 87 ? 4.903 9.768 -12.874 1.00 91.00 87 GLN A N 1
ATOM 709 C CA . GLN A 1 87 ? 4.763 8.330 -13.074 1.00 91.00 87 GLN A CA 1
ATOM 710 C C . GLN A 1 87 ? 4.599 7.587 -11.743 1.00 91.00 87 GLN A C 1
ATOM 712 O O . GLN A 1 87 ? 3.733 6.722 -11.638 1.00 91.00 87 GLN A O 1
ATOM 717 N N . PHE A 1 88 ? 5.371 7.954 -10.713 1.00 94.31 88 PHE A N 1
ATOM 718 C CA . PHE A 1 88 ? 5.208 7.400 -9.367 1.00 94.31 88 PHE A CA 1
ATOM 719 C C . PHE A 1 88 ? 3.792 7.639 -8.818 1.00 94.31 88 PHE A C 1
ATOM 721 O O . PHE A 1 88 ? 3.190 6.715 -8.273 1.00 94.31 88 PHE A O 1
ATOM 728 N N . GLY A 1 89 ? 3.251 8.851 -8.986 1.00 94.38 89 GLY A N 1
ATOM 729 C CA . GLY A 1 89 ? 1.890 9.192 -8.563 1.00 94.38 89 GLY A CA 1
ATOM 730 C C . GLY A 1 89 ? 0.825 8.348 -9.266 1.00 94.38 89 GLY A C 1
ATOM 731 O O . GLY A 1 89 ? 0.003 7.729 -8.595 1.00 94.38 89 GLY A O 1
ATOM 732 N N . VAL A 1 90 ? 0.900 8.250 -10.597 1.00 93.81 90 VAL A N 1
ATOM 733 C CA . VAL A 1 90 ? -0.014 7.423 -11.406 1.00 93.81 90 VAL A CA 1
ATOM 734 C C . VAL A 1 90 ? 0.077 5.947 -11.013 1.00 93.81 90 VAL A C 1
ATOM 736 O O . VAL A 1 90 ? -0.938 5.271 -10.880 1.00 93.81 90 VAL A O 1
ATOM 739 N N . ASP A 1 91 ? 1.286 5.424 -10.801 1.00 92.19 91 ASP A N 1
ATOM 740 C CA . ASP A 1 91 ? 1.471 4.030 -10.392 1.00 92.19 91 ASP A CA 1
ATOM 741 C C . ASP A 1 91 ? 0.917 3.756 -8.991 1.00 92.19 91 ASP A C 1
ATOM 743 O O . ASP A 1 91 ? 0.364 2.683 -8.743 1.00 92.19 91 ASP A O 1
ATOM 747 N N . PHE A 1 92 ? 1.060 4.713 -8.072 1.00 94.12 92 PHE A N 1
ATOM 748 C CA . PHE A 1 92 ? 0.481 4.620 -6.739 1.00 94.12 92 PHE A CA 1
ATOM 749 C C . PHE A 1 92 ? -1.050 4.589 -6.804 1.00 94.12 92 PHE A C 1
ATOM 751 O O . PHE A 1 92 ? -1.652 3.672 -6.250 1.00 94.12 92 PHE A O 1
ATOM 758 N N . GLU A 1 93 ? -1.667 5.520 -7.534 1.00 93.62 93 GLU A N 1
ATOM 759 C CA . GLU A 1 93 ? -3.119 5.574 -7.756 1.00 93.62 93 GLU A CA 1
ATOM 760 C C . GLU A 1 93 ? -3.638 4.262 -8.357 1.00 93.62 93 GLU A C 1
ATOM 762 O O . GLU A 1 93 ? -4.481 3.598 -7.754 1.00 93.62 93 GLU A O 1
ATOM 767 N N . LYS A 1 94 ? -3.026 3.788 -9.451 1.00 92.12 94 LYS A N 1
ATOM 768 C CA . LYS A 1 94 ? -3.392 2.514 -10.090 1.00 92.12 94 LYS A CA 1
ATOM 769 C C . LYS A 1 94 ? -3.343 1.320 -9.135 1.00 92.12 94 LYS A C 1
ATOM 771 O O . LYS A 1 94 ? -4.205 0.442 -9.193 1.00 92.12 94 LYS A O 1
ATOM 776 N N . ARG A 1 95 ? -2.341 1.251 -8.250 1.00 91.31 95 ARG A N 1
ATOM 777 C CA . ARG A 1 95 ? -2.221 0.160 -7.264 1.00 91.31 95 ARG A CA 1
ATOM 778 C C . ARG A 1 95 ? -3.252 0.250 -6.137 1.00 91.31 95 ARG A C 1
ATOM 780 O O . ARG A 1 95 ? -3.616 -0.788 -5.581 1.00 91.31 95 ARG A O 1
ATOM 787 N N . ILE A 1 96 ? -3.693 1.451 -5.772 1.00 93.25 96 ILE A N 1
ATOM 788 C CA . ILE A 1 96 ? -4.722 1.656 -4.743 1.00 93.25 96 ILE A CA 1
ATOM 789 C C . ILE A 1 96 ? -6.126 1.429 -5.309 1.00 93.25 96 ILE A C 1
ATOM 791 O O . ILE A 1 96 ? -6.956 0.831 -4.634 1.00 93.25 96 ILE A O 1
ATOM 795 N N . GLU A 1 97 ? -6.386 1.834 -6.547 1.00 91.12 97 GLU A N 1
ATOM 796 C CA . GLU A 1 97 ? -7.698 1.671 -7.184 1.00 91.12 97 GLU A CA 1
ATOM 797 C C . GLU A 1 97 ? -7.888 0.300 -7.847 1.00 91.12 97 GLU A C 1
ATOM 799 O O . GLU A 1 97 ? -9.013 -0.117 -8.109 1.00 91.12 97 GLU A O 1
ATOM 804 N N . GLY A 1 98 ? -6.797 -0.426 -8.109 1.00 85.94 98 GLY A N 1
ATOM 805 C CA . GLY A 1 98 ? -6.838 -1.717 -8.799 1.00 85.94 98 GLY A CA 1
ATOM 806 C C . GLY A 1 98 ? -6.905 -1.604 -10.326 1.00 85.94 98 GLY A C 1
ATOM 807 O O . GLY A 1 98 ? -7.212 -2.587 -10.994 1.00 85.94 98 GLY A O 1
ATOM 808 N N . SER A 1 99 ? -6.583 -0.438 -10.890 1.00 83.44 99 SER A N 1
ATOM 809 C CA . SER A 1 99 ? -6.546 -0.147 -12.333 1.00 83.44 99 SER A CA 1
ATOM 810 C C . SER A 1 99 ? -5.154 -0.364 -12.961 1.00 83.44 99 SER A C 1
ATOM 812 O O . SER A 1 99 ? -4.774 0.285 -13.937 1.00 83.44 99 SER A O 1
ATOM 814 N N . GLY A 1 100 ? -4.357 -1.271 -12.386 1.00 72.50 100 GLY A N 1
ATOM 815 C CA . GLY A 1 100 ? -3.010 -1.590 -12.862 1.00 72.50 100 GLY A CA 1
ATOM 816 C C . GLY A 1 100 ? -2.989 -2.268 -14.237 1.00 72.50 100 GLY A C 1
ATOM 817 O O . GLY A 1 100 ? -3.846 -3.086 -14.551 1.00 72.50 100 GLY A O 1
ATOM 818 N N . ASP A 1 101 ? -1.955 -1.977 -15.035 1.00 68.88 101 ASP A N 1
ATOM 819 C CA . ASP A 1 101 ? -1.783 -2.551 -16.384 1.00 68.88 101 ASP A CA 1
ATOM 820 C C . ASP A 1 101 ? -1.480 -4.067 -16.353 1.00 68.88 101 ASP A C 1
ATOM 822 O O . ASP A 1 101 ? -1.646 -4.767 -17.351 1.00 68.88 101 ASP A O 1
ATOM 826 N N . GLN A 1 102 ? -1.024 -4.580 -15.204 1.00 68.56 102 GLN A N 1
ATOM 827 C CA . GLN A 1 102 ? -0.766 -5.997 -14.945 1.00 68.56 102 GLN A CA 1
ATOM 828 C C . GLN A 1 102 ? -1.456 -6.409 -13.644 1.00 68.56 102 GLN A C 1
ATOM 830 O O . GLN A 1 102 ? -1.266 -5.770 -12.607 1.00 68.56 102 GLN A O 1
ATOM 835 N N . VAL A 1 103 ? -2.245 -7.483 -13.704 1.00 75.12 103 VAL A N 1
ATOM 836 C CA . VAL A 1 103 ? -2.967 -8.033 -12.552 1.00 75.12 103 VAL A CA 1
ATOM 837 C C . VAL A 1 103 ? -2.151 -9.176 -11.955 1.00 75.12 103 VAL A C 1
ATOM 839 O O . VAL A 1 103 ? -1.889 -10.170 -12.630 1.00 75.12 103 VAL A O 1
ATOM 842 N N . ASP A 1 104 ? -1.755 -9.031 -10.692 1.00 74.50 104 ASP A N 1
ATOM 843 C CA . ASP A 1 104 ? -1.119 -10.102 -9.923 1.00 74.50 104 ASP A CA 1
ATOM 844 C C . ASP A 1 104 ? -2.174 -11.146 -9.527 1.00 74.50 104 ASP A C 1
ATOM 846 O O . ASP A 1 104 ? -3.169 -10.824 -8.875 1.00 74.50 104 ASP A O 1
ATOM 850 N N . THR A 1 105 ? -1.984 -12.394 -9.959 1.00 84.94 105 THR A N 1
ATOM 851 C CA . THR A 1 105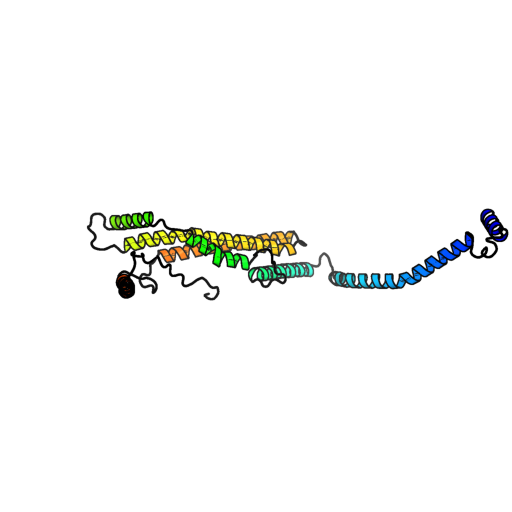 ? -2.924 -13.499 -9.717 1.00 84.94 105 THR A CA 1
ATOM 852 C C . THR A 1 105 ? -2.538 -14.377 -8.528 1.00 84.94 105 THR A C 1
ATOM 854 O O . THR A 1 105 ? -3.261 -15.322 -8.220 1.00 84.94 105 THR A O 1
ATOM 857 N N . LEU A 1 106 ? -1.389 -14.129 -7.894 1.00 84.06 106 LEU A N 1
ATOM 858 C CA . LEU A 1 106 ? -0.871 -14.973 -6.815 1.00 84.06 106 LEU A CA 1
ATOM 859 C C . LEU A 1 106 ? -1.253 -14.433 -5.438 1.00 84.06 106 LEU A C 1
ATOM 861 O O . LEU A 1 106 ? -1.578 -15.207 -4.537 1.00 84.06 106 LEU A O 1
ATOM 865 N N . GLU A 1 107 ? -1.225 -13.113 -5.269 1.00 84.56 107 GLU A N 1
ATOM 866 C CA . GLU A 1 107 ? -1.415 -12.482 -3.968 1.00 84.56 107 GLU A CA 1
ATOM 867 C C . GLU A 1 107 ? -2.191 -11.160 -4.038 1.00 84.56 107 GLU A C 1
ATOM 869 O O . GLU A 1 107 ? -2.055 -10.355 -4.958 1.00 84.56 107 GLU A O 1
ATOM 874 N N . LEU A 1 108 ? -3.019 -10.916 -3.013 1.00 87.00 108 LEU A N 1
ATOM 875 C CA . LEU A 1 108 ? -3.721 -9.642 -2.855 1.00 87.00 108 LEU A CA 1
ATOM 876 C C . LEU A 1 108 ? -2.723 -8.539 -2.499 1.00 87.00 108 LEU A C 1
ATOM 878 O O . LEU A 1 108 ? -1.938 -8.679 -1.557 1.00 87.00 108 LEU A O 1
ATOM 882 N N . SER A 1 109 ? -2.813 -7.408 -3.193 1.00 87.62 109 SER A N 1
ATOM 883 C CA . SER A 1 109 ? -1.931 -6.263 -2.969 1.00 87.62 109 SER A CA 1
ATOM 884 C C . SER A 1 109 ? -2.665 -4.929 -3.083 1.00 87.62 109 SER A C 1
ATOM 886 O O . SER A 1 109 ? -3.736 -4.844 -3.689 1.00 87.62 109 SER A O 1
ATOM 888 N N . GLY A 1 110 ? -2.099 -3.895 -2.457 1.00 91.38 110 GLY A N 1
ATOM 889 C CA . GLY A 1 110 ? -2.578 -2.520 -2.550 1.00 91.38 110 GLY A CA 1
ATOM 890 C C . GLY A 1 110 ? -4.043 -2.382 -2.156 1.00 91.38 110 GLY A C 1
ATOM 891 O O . GLY A 1 110 ? -4.445 -2.804 -1.069 1.00 91.38 110 GLY A O 1
ATOM 892 N N . GLY A 1 111 ? -4.848 -1.818 -3.056 1.00 93.31 111 GLY A N 1
ATOM 893 C CA . GLY A 1 111 ? -6.275 -1.578 -2.839 1.00 93.31 111 GLY A CA 1
ATOM 894 C C . GLY A 1 111 ? -7.066 -2.809 -2.415 1.00 93.31 111 GLY A C 1
ATOM 895 O O . GLY A 1 111 ? -7.834 -2.758 -1.455 1.00 93.31 111 GLY A O 1
ATOM 896 N N . ALA A 1 112 ? -6.838 -3.948 -3.073 1.00 92.94 112 ALA A N 1
ATOM 897 C CA . ALA A 1 112 ? -7.564 -5.182 -2.775 1.00 92.94 112 ALA A CA 1
ATOM 898 C C . ALA A 1 112 ? -7.265 -5.696 -1.356 1.00 92.94 112 ALA A C 1
ATOM 900 O O . ALA A 1 112 ? -8.147 -6.198 -0.657 1.00 92.94 112 ALA A O 1
ATOM 901 N N . ARG A 1 113 ? -6.022 -5.526 -0.893 1.00 94.81 113 ARG A N 1
ATOM 902 C CA . ARG A 1 113 ? -5.619 -5.906 0.463 1.00 94.81 113 ARG A CA 1
ATOM 903 C C . ARG A 1 113 ? -6.161 -4.940 1.516 1.00 94.81 113 ARG A C 1
ATOM 905 O O . ARG A 1 113 ? -6.596 -5.400 2.569 1.00 94.81 113 ARG A O 1
ATOM 912 N N . ILE A 1 114 ? -6.214 -3.641 1.218 1.00 95.81 114 ILE A N 1
ATOM 913 C CA . ILE A 1 114 ? -6.879 -2.636 2.065 1.00 95.81 114 ILE A CA 1
ATOM 914 C C . ILE A 1 114 ? -8.376 -2.942 2.193 1.00 95.81 114 ILE A C 1
ATOM 916 O O . ILE A 1 114 ? -8.905 -2.962 3.303 1.00 95.81 114 ILE A O 1
ATOM 920 N N . ASN A 1 115 ? -9.046 -3.269 1.086 1.00 95.19 115 ASN A N 1
ATOM 921 C CA . ASN A 1 115 ? -10.451 -3.677 1.085 1.00 95.19 115 ASN A CA 1
ATOM 922 C C . ASN A 1 115 ? -10.671 -4.887 2.012 1.00 95.19 115 ASN A C 1
ATOM 924 O O . ASN A 1 115 ? -11.503 -4.843 2.919 1.00 95.19 115 ASN A O 1
ATOM 928 N N . ARG A 1 116 ? -9.829 -5.919 1.889 1.00 95.19 116 ARG A N 1
ATOM 929 C CA . ARG A 1 116 ? -9.859 -7.077 2.789 1.00 95.19 116 ARG A CA 1
ATOM 930 C C . ARG A 1 116 ? -9.646 -6.705 4.261 1.00 95.19 116 ARG A C 1
ATOM 932 O O . ARG A 1 116 ? -10.281 -7.290 5.142 1.00 95.19 116 ARG A O 1
ATOM 939 N N . ILE A 1 117 ? -8.765 -5.746 4.557 1.00 96.12 117 ILE A N 1
ATOM 940 C CA . ILE A 1 117 ? -8.565 -5.263 5.930 1.00 96.12 117 ILE A CA 1
ATOM 941 C C . ILE A 1 117 ? -9.875 -4.688 6.482 1.00 96.12 117 ILE A C 1
ATOM 943 O O . ILE A 1 117 ? -10.288 -5.085 7.571 1.00 96.12 117 ILE A O 1
ATOM 947 N N . PHE A 1 118 ? -10.557 -3.829 5.724 1.00 94.75 118 PHE A N 1
ATOM 948 C CA . PHE A 1 118 ? -11.800 -3.197 6.168 1.00 94.75 118 PHE A CA 1
ATOM 949 C C . PHE A 1 118 ? -12.996 -4.149 6.243 1.00 94.75 118 PHE A C 1
ATOM 951 O O . PHE A 1 118 ? -13.802 -4.027 7.163 1.00 94.75 118 PHE A O 1
ATOM 958 N N . HIS A 1 119 ? -13.116 -5.096 5.312 1.00 90.62 119 HIS A N 1
ATOM 959 C CA . HIS A 1 119 ? -14.341 -5.888 5.153 1.00 90.62 119 HIS A CA 1
ATOM 960 C C . HIS A 1 119 ? -14.248 -7.332 5.651 1.00 90.62 119 HIS A C 1
ATOM 962 O O . HIS A 1 119 ? -15.277 -7.965 5.872 1.00 90.62 119 HIS A O 1
ATOM 968 N N . GLU A 1 120 ? -13.046 -7.850 5.894 1.00 91.62 120 GLU A N 1
ATOM 969 C CA . GLU A 1 120 ? -12.863 -9.177 6.493 1.00 91.62 120 GLU A CA 1
ATOM 970 C C . GLU A 1 120 ? -12.134 -9.086 7.830 1.00 91.62 120 GLU A C 1
ATOM 972 O O . GLU A 1 120 ? -12.604 -9.619 8.838 1.00 91.62 120 GLU A O 1
ATOM 977 N N . ARG A 1 121 ? -10.985 -8.396 7.868 1.00 92.50 121 ARG A N 1
ATOM 978 C CA . ARG A 1 121 ? -10.113 -8.443 9.047 1.00 92.50 121 ARG A CA 1
ATOM 979 C C . ARG A 1 121 ? -10.647 -7.627 10.215 1.00 92.50 121 ARG A C 1
ATOM 981 O O . ARG A 1 121 ? -10.691 -8.144 11.326 1.00 92.50 121 ARG A O 1
ATOM 988 N N . PHE A 1 122 ? -11.018 -6.373 9.987 1.00 94.12 122 PHE A N 1
ATOM 989 C CA . PHE A 1 122 ? -11.544 -5.507 11.037 1.00 94.12 122 PHE A CA 1
ATOM 990 C C . PHE A 1 122 ? -12.845 -6.061 11.646 1.00 94.12 122 PHE A C 1
ATOM 992 O O . PHE A 1 122 ? -12.895 -6.210 12.866 1.00 94.12 122 PHE A O 1
ATOM 999 N N . PRO A 1 123 ? -13.836 -6.517 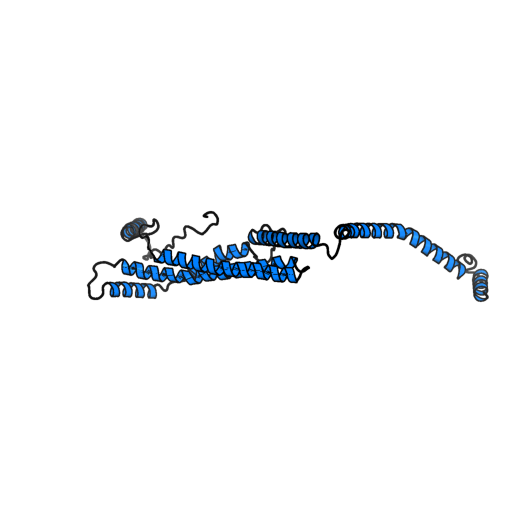10.853 1.00 91.31 123 PRO A N 1
ATOM 1000 C CA . PRO A 1 123 ? -15.030 -7.174 11.379 1.00 91.31 123 PRO A CA 1
ATOM 1001 C C . PRO A 1 123 ? -14.717 -8.414 12.211 1.00 91.31 123 PRO A C 1
ATOM 1003 O O . PRO A 1 123 ? -15.328 -8.639 13.253 1.00 91.31 123 PRO A O 1
ATOM 1006 N N . PHE A 1 124 ? -13.745 -9.213 11.767 1.00 89.75 124 PHE A N 1
ATOM 1007 C CA . PHE A 1 124 ? -13.288 -10.369 12.522 1.00 89.75 124 PHE A CA 1
ATOM 1008 C C . PHE A 1 124 ? -12.686 -9.969 13.875 1.00 89.75 124 PHE A C 1
ATOM 1010 O O . PHE A 1 124 ? -13.029 -10.578 14.883 1.00 89.75 124 PHE A O 1
ATOM 1017 N N . GLU A 1 125 ? -11.831 -8.943 13.929 1.00 88.75 125 GLU A N 1
ATOM 1018 C CA . GLU A 1 125 ? -11.274 -8.447 15.198 1.00 88.75 125 GLU A CA 1
ATOM 1019 C C . GLU A 1 125 ? -12.374 -7.906 16.125 1.00 88.75 125 GLU A C 1
ATOM 1021 O O . GLU A 1 125 ? -12.296 -8.120 17.331 1.00 88.75 125 GLU A O 1
ATOM 1026 N N . LEU A 1 126 ? -13.429 -7.289 15.575 1.00 87.75 126 LEU A N 1
ATOM 1027 C CA . LEU A 1 126 ? -14.585 -6.849 16.359 1.00 87.75 126 LEU A CA 1
ATOM 1028 C C . LEU A 1 126 ? -15.371 -8.028 16.953 1.00 87.75 126 LEU A C 1
ATOM 1030 O O . LEU A 1 126 ? -15.724 -8.006 18.126 1.00 87.75 126 LEU A O 1
ATOM 1034 N N . VAL A 1 127 ? -15.636 -9.074 16.167 1.00 84.62 127 VAL A N 1
ATOM 1035 C CA . VAL A 1 127 ? -16.370 -10.263 16.643 1.00 84.62 127 VAL A CA 1
ATOM 1036 C C . VAL A 1 127 ? -15.537 -11.083 17.625 1.00 84.62 127 VAL A C 1
ATOM 1038 O O . VAL A 1 127 ? -16.080 -11.635 18.575 1.00 84.62 127 VAL A O 1
ATOM 1041 N N . LYS A 1 128 ? -14.216 -11.131 17.425 1.00 82.06 128 LYS A N 1
ATOM 1042 C CA . LYS A 1 128 ? -13.272 -11.807 18.320 1.00 82.06 128 LYS A CA 1
ATOM 1043 C C . LYS A 1 128 ? -13.285 -11.225 19.737 1.00 82.06 128 LYS A C 1
ATOM 1045 O O . LYS A 1 128 ? -12.864 -11.910 20.668 1.00 82.06 128 LYS A O 1
ATOM 1050 N N . MET A 1 129 ? -13.780 -9.999 19.924 1.00 78.56 129 MET A N 1
ATOM 1051 C CA . MET A 1 129 ? -14.123 -9.469 21.244 1.00 78.56 129 MET A CA 1
ATOM 1052 C C . MET A 1 129 ? -15.376 -10.174 21.790 1.00 78.56 129 MET A C 1
ATOM 1054 O O . MET A 1 129 ? -16.419 -9.557 21.996 1.00 78.56 129 MET A O 1
ATOM 1058 N N . GLU A 1 130 ? -15.289 -11.487 22.000 1.00 66.38 130 GLU A N 1
ATOM 1059 C CA . GLU A 1 130 ? -16.345 -12.252 22.649 1.00 66.38 130 GLU A CA 1
ATOM 1060 C C . GLU A 1 130 ? -16.471 -11.823 24.113 1.00 66.38 130 GLU A C 1
ATOM 1062 O O . GLU A 1 130 ? -15.486 -11.551 24.809 1.00 66.38 130 GLU A O 1
ATOM 1067 N N . PHE A 1 131 ? -17.712 -11.756 24.586 1.00 73.19 131 PHE A N 1
ATOM 1068 C CA . PHE A 1 131 ? -18.010 -11.470 25.979 1.00 73.19 131 PHE A CA 1
ATOM 1069 C C . PHE A 1 131 ? -18.214 -12.785 26.720 1.00 73.19 131 PHE A C 1
ATOM 1071 O O . PHE A 1 131 ? -19.024 -13.612 26.301 1.00 73.19 131 PHE A O 1
ATOM 1078 N N . ASP A 1 132 ? -17.555 -12.950 27.865 1.00 81.88 132 ASP A N 1
ATOM 1079 C CA . ASP A 1 132 ? -18.011 -13.945 28.827 1.00 81.88 132 ASP A CA 1
ATOM 1080 C C . ASP A 1 132 ? -19.332 -13.446 29.432 1.00 81.88 132 ASP A C 1
ATOM 1082 O O . ASP A 1 132 ? -19.368 -12.504 30.231 1.00 81.88 132 ASP A O 1
ATOM 1086 N N . GLU A 1 133 ? -20.440 -14.068 29.021 1.00 85.75 133 GLU A N 1
ATOM 1087 C CA . GLU A 1 133 ? -21.778 -13.739 29.512 1.00 85.75 133 GLU A CA 1
ATOM 1088 C C . GLU A 1 133 ? -21.880 -13.819 31.039 1.00 85.75 133 GLU A C 1
ATOM 1090 O O . GLU A 1 133 ? -22.639 -13.057 31.647 1.00 85.75 133 GLU A O 1
ATOM 1095 N N . LYS A 1 134 ? -21.134 -14.727 31.684 1.00 89.69 134 LYS A N 1
ATOM 1096 C CA . LYS A 1 134 ? -21.158 -14.869 33.144 1.00 89.69 134 LYS A CA 1
ATOM 1097 C C . LYS A 1 134 ? -20.516 -13.663 33.808 1.00 89.69 134 LYS A C 1
ATOM 1099 O O . LYS A 1 134 ? -21.083 -13.116 34.757 1.00 89.69 134 LYS A O 1
ATOM 1104 N N . ASP A 1 135 ? -19.378 -13.229 33.285 1.00 89.94 135 ASP A N 1
ATOM 1105 C CA . ASP A 1 135 ? -18.682 -12.052 33.787 1.00 89.94 135 ASP A CA 1
ATOM 1106 C C . ASP A 1 135 ? -19.492 -10.780 33.527 1.00 89.94 135 ASP A C 1
ATOM 1108 O O . ASP A 1 135 ? -19.662 -9.977 34.444 1.00 89.94 135 ASP A O 1
ATOM 1112 N N . LEU A 1 136 ? -20.098 -10.633 32.344 1.00 90.38 136 LEU A N 1
ATOM 1113 C CA . LEU A 1 136 ? -20.963 -9.491 32.038 1.00 90.38 136 LEU A CA 1
ATOM 1114 C C . LEU A 1 136 ? -22.176 -9.425 32.978 1.00 90.38 136 LEU A C 1
ATOM 1116 O O . LEU A 1 136 ? -22.480 -8.368 33.528 1.00 90.38 136 LEU A O 1
ATOM 1120 N N . ARG A 1 137 ? -22.849 -10.556 33.230 1.00 91.44 137 ARG A N 1
ATOM 1121 C CA . ARG A 1 137 ? -23.962 -10.622 34.195 1.00 91.44 137 ARG A CA 1
ATOM 1122 C C . ARG A 1 137 ? -23.519 -10.257 35.609 1.00 91.44 137 ARG A C 1
ATOM 1124 O O . ARG A 1 137 ? -24.250 -9.563 36.320 1.00 91.44 137 ARG A O 1
ATOM 1131 N N . ARG A 1 138 ? -22.328 -10.702 36.020 1.00 93.56 138 ARG A N 1
ATOM 1132 C CA . ARG A 1 138 ? -21.738 -10.341 37.314 1.00 93.56 138 ARG A CA 1
ATOM 1133 C C . ARG A 1 138 ? -21.484 -8.835 37.396 1.00 93.56 138 ARG A C 1
ATOM 1135 O O . ARG A 1 138 ? -21.849 -8.218 38.394 1.00 93.56 138 ARG A O 1
ATOM 1142 N N . GLU A 1 139 ? -20.917 -8.239 36.352 1.00 92.69 139 GLU A N 1
ATOM 1143 C CA . GLU A 1 139 ? -20.668 -6.796 36.274 1.00 92.69 139 GLU A CA 1
ATOM 1144 C C . GLU A 1 139 ? -21.959 -5.978 36.330 1.00 92.69 139 GLU A C 1
ATOM 1146 O O . GLU A 1 139 ? -22.036 -5.034 37.113 1.00 92.69 139 GLU A O 1
ATOM 1151 N N . ILE A 1 140 ? -22.993 -6.377 35.582 1.00 93.00 140 ILE A N 1
ATOM 1152 C CA . ILE A 1 140 ? -24.319 -5.743 35.628 1.00 93.00 140 ILE A CA 1
ATOM 1153 C C . ILE A 1 140 ? -24.882 -5.795 37.053 1.00 93.00 140 ILE A C 1
ATOM 1155 O O . ILE A 1 140 ? -25.313 -4.775 37.589 1.00 93.00 140 ILE A O 1
ATOM 1159 N N . SER A 1 141 ? -24.829 -6.963 37.706 1.00 91.94 141 SER A N 1
ATOM 1160 C CA . SER A 1 141 ? -25.290 -7.114 39.091 1.00 91.94 141 SER A CA 1
ATOM 1161 C C . SER A 1 141 ? -24.546 -6.175 40.047 1.00 91.94 141 SER A C 1
ATOM 1163 O O . SER A 1 141 ? -25.173 -5.570 40.917 1.00 91.94 141 SER A O 1
ATOM 1165 N N . TYR A 1 142 ? -23.222 -6.049 39.920 1.00 94.12 142 TYR A N 1
ATOM 1166 C CA . TYR A 1 142 ? -22.452 -5.122 40.751 1.00 94.12 142 TYR A CA 1
ATOM 1167 C C . TYR A 1 142 ? -22.785 -3.660 40.452 1.00 94.12 142 TYR A C 1
ATOM 1169 O O . TYR A 1 142 ? -22.990 -2.899 41.393 1.00 94.12 142 TYR A O 1
ATOM 1177 N N . ALA A 1 143 ? -22.901 -3.271 39.180 1.00 93.94 143 ALA A N 1
ATOM 1178 C CA . ALA A 1 143 ? -23.247 -1.905 38.791 1.00 93.94 143 ALA A CA 1
ATOM 1179 C C . ALA A 1 143 ? -24.601 -1.480 39.379 1.00 93.94 143 ALA A C 1
ATOM 1181 O O . ALA A 1 143 ? -24.693 -0.440 40.029 1.00 93.94 143 ALA A O 1
ATOM 1182 N N . ILE A 1 144 ? -25.629 -2.327 39.246 1.00 92.00 144 ILE A N 1
ATOM 1183 C CA . ILE A 1 144 ? -26.965 -2.067 39.798 1.00 92.00 144 ILE A CA 1
ATOM 1184 C C . ILE A 1 144 ? -26.907 -1.929 41.323 1.00 92.00 144 ILE A C 1
ATOM 1186 O O . ILE A 1 144 ? -27.452 -0.969 41.868 1.00 92.00 144 ILE A O 1
ATOM 1190 N N . LYS A 1 145 ? -26.253 -2.863 42.026 1.00 91.12 145 LYS A N 1
ATOM 1191 C CA . LYS A 1 145 ? -26.148 -2.818 43.496 1.00 91.12 145 LYS A CA 1
ATOM 1192 C C . LYS A 1 145 ? -25.399 -1.574 43.976 1.00 91.12 145 LYS A C 1
ATOM 1194 O O . LYS A 1 145 ? -25.856 -0.917 44.905 1.00 91.12 145 LYS A O 1
ATOM 1199 N N . ASN A 1 146 ? -24.298 -1.219 43.318 1.00 91.94 146 ASN A N 1
ATOM 1200 C CA . ASN A 1 146 ? -23.483 -0.064 43.692 1.00 91.94 146 ASN A CA 1
ATOM 1201 C C . ASN A 1 146 ? -24.215 1.264 43.467 1.00 91.94 146 ASN A C 1
ATOM 1203 O O . ASN A 1 146 ? -24.082 2.167 44.286 1.00 91.94 146 ASN A O 1
ATOM 1207 N N . ILE A 1 147 ? -25.011 1.380 42.400 1.00 91.44 147 ILE A N 1
ATOM 1208 C CA . ILE A 1 147 ? -25.787 2.597 42.122 1.00 91.44 147 ILE A CA 1
ATOM 1209 C C . ILE A 1 147 ? -26.926 2.784 43.128 1.00 91.44 147 ILE A C 1
ATOM 1211 O O . ILE A 1 147 ? -27.190 3.904 43.561 1.00 91.44 147 ILE A O 1
ATOM 1215 N N . HIS A 1 148 ? -27.591 1.700 43.527 1.00 89.69 148 HIS A N 1
ATOM 1216 C CA . HIS A 1 148 ? -28.604 1.763 44.581 1.00 89.69 148 HIS A CA 1
ATOM 1217 C C . HIS A 1 148 ? -28.001 2.058 45.959 1.00 89.69 148 HIS A C 1
ATOM 1219 O O . HIS A 1 148 ? -28.620 2.744 46.780 1.00 89.69 148 HIS A O 1
ATOM 1225 N N . GLY A 1 149 ? -26.787 1.563 46.210 1.00 88.62 149 GLY A N 1
ATOM 1226 C CA . GLY A 1 149 ? -26.094 1.728 47.479 1.00 88.62 149 GLY A CA 1
ATOM 1227 C C . GLY A 1 149 ? -26.917 1.153 48.630 1.00 88.62 149 GLY A C 1
ATOM 1228 O O . GLY A 1 149 ? -27.308 -0.010 48.613 1.00 88.62 149 GLY A O 1
ATOM 1229 N N . VAL A 1 150 ? -27.197 1.983 49.635 1.00 90.12 150 VAL A N 1
ATOM 1230 C CA . VAL A 1 150 ? -27.986 1.597 50.819 1.00 90.12 150 VAL A CA 1
ATOM 1231 C C . VAL A 1 150 ? -29.500 1.593 50.578 1.00 90.12 150 VAL A C 1
ATOM 1233 O O . VAL A 1 150 ? -30.256 1.175 51.452 1.00 90.12 150 VAL A O 1
ATOM 1236 N N . ARG A 1 151 ? -29.967 2.090 49.425 1.00 87.69 151 ARG A N 1
ATOM 1237 C CA . ARG A 1 151 ? -31.398 2.184 49.108 1.00 87.69 151 ARG A CA 1
ATOM 1238 C C . ARG A 1 151 ? -31.879 0.882 48.479 1.00 87.69 151 ARG A C 1
ATOM 1240 O O . ARG A 1 151 ? -31.195 0.297 47.643 1.00 87.69 151 ARG A O 1
ATOM 1247 N N . THR A 1 152 ? -33.092 0.460 48.810 1.00 78.62 152 THR A N 1
ATOM 1248 C CA . THR A 1 152 ? -33.776 -0.605 48.074 1.00 78.62 152 THR A CA 1
ATOM 1249 C C . THR A 1 152 ? -34.339 -0.039 46.771 1.00 78.62 152 THR A C 1
ATOM 1251 O O . THR A 1 152 ? -35.237 0.798 46.762 1.00 78.62 152 THR A O 1
ATOM 1254 N N . GLY A 1 153 ? -33.764 -0.470 45.651 1.00 76.44 153 GLY A N 1
ATOM 1255 C CA . GLY A 1 153 ? -34.218 -0.112 44.314 1.00 76.44 153 GLY A CA 1
ATOM 1256 C C . GLY A 1 153 ? -35.439 -0.899 43.874 1.00 76.44 153 GLY A C 1
ATOM 1257 O O . GLY A 1 153 ? -35.395 -2.126 43.878 1.00 76.44 153 GLY A O 1
ATOM 1258 N N . LEU A 1 154 ? -36.499 -0.208 43.453 1.00 79.50 154 LEU A N 1
ATOM 1259 C CA . LEU A 1 154 ? -37.656 -0.847 42.813 1.00 79.50 154 LEU A CA 1
ATOM 1260 C C . LEU A 1 154 ? -37.440 -1.058 41.301 1.00 79.50 154 LEU A C 1
ATOM 1262 O O . LEU A 1 154 ? -38.009 -1.976 40.720 1.00 79.50 154 LEU A O 1
ATOM 1266 N N . PHE A 1 155 ? -36.598 -0.229 40.674 1.00 81.44 155 PHE A N 1
ATOM 1267 C CA . PHE A 1 155 ? -36.324 -0.236 39.234 1.00 81.44 155 PHE A CA 1
ATOM 1268 C C . PHE A 1 155 ? -34.824 -0.330 38.951 1.00 81.44 155 PHE A C 1
ATOM 1270 O O . PHE A 1 155 ? -34.002 0.031 39.789 1.00 81.44 155 PHE A O 1
ATOM 1277 N N . THR A 1 156 ? -34.456 -0.801 37.757 1.00 79.19 156 THR A N 1
ATOM 1278 C CA . THR A 1 156 ? -33.052 -0.792 37.323 1.00 79.19 156 THR A CA 1
ATOM 1279 C C . THR A 1 156 ? -32.668 0.632 36.909 1.00 79.19 156 THR A C 1
ATOM 1281 O O . THR A 1 156 ? -33.354 1.192 36.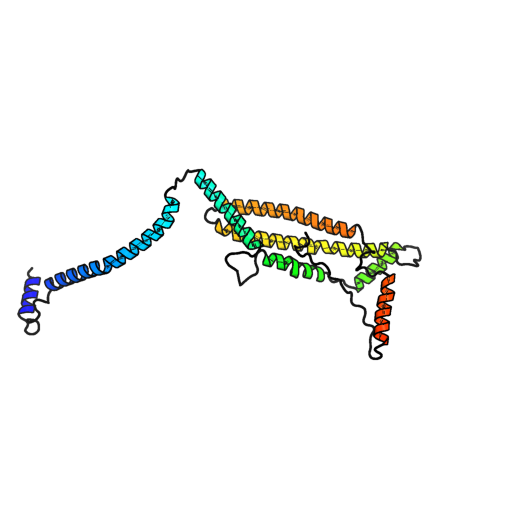061 1.00 79.19 156 THR A O 1
ATOM 1284 N N . PRO A 1 157 ? -31.614 1.234 37.483 1.00 83.94 157 PRO A N 1
ATOM 1285 C CA . PRO A 1 157 ? -31.244 2.610 37.195 1.00 83.94 157 PRO A CA 1
ATOM 1286 C C . PRO A 1 157 ? -30.569 2.708 35.826 1.00 83.94 157 PRO A C 1
ATOM 1288 O O . PRO A 1 157 ? -29.666 1.923 35.527 1.00 83.94 157 PRO A O 1
ATOM 1291 N N . ASP A 1 158 ? -30.935 3.724 35.045 1.00 86.31 158 ASP A N 1
ATOM 1292 C CA . ASP A 1 158 ? -30.373 3.982 33.709 1.00 86.31 158 ASP A CA 1
ATOM 1293 C C . ASP A 1 158 ? -28.848 4.132 33.745 1.00 86.31 158 ASP A C 1
ATOM 1295 O O . ASP A 1 158 ? -28.140 3.630 32.875 1.00 86.31 158 ASP A O 1
ATOM 1299 N N . MET A 1 159 ? -28.315 4.700 34.831 1.00 88.06 159 MET A N 1
ATOM 1300 C CA . MET A 1 159 ? -26.873 4.813 35.062 1.00 88.06 159 MET A CA 1
ATOM 1301 C C . MET A 1 159 ? -26.143 3.459 35.040 1.00 88.06 159 MET A C 1
ATOM 1303 O O . MET A 1 159 ? -24.975 3.407 34.660 1.00 88.06 159 MET A O 1
ATOM 1307 N N . ALA A 1 160 ? -26.796 2.357 35.439 1.00 90.75 160 ALA A N 1
ATOM 1308 C CA . ALA A 1 160 ? -26.179 1.027 35.405 1.00 90.75 160 ALA A CA 1
ATOM 1309 C C . ALA A 1 160 ? -26.050 0.536 33.966 1.00 90.75 160 ALA A C 1
ATOM 1311 O O . ALA A 1 160 ? -25.004 0.017 33.580 1.00 90.75 160 ALA A O 1
ATOM 1312 N N . PHE A 1 161 ? -27.106 0.734 33.176 1.00 90.62 161 PHE A N 1
ATOM 1313 C CA . PHE A 1 161 ? -27.096 0.440 31.751 1.00 90.62 161 PHE A CA 1
ATOM 1314 C C . PHE A 1 161 ? -26.023 1.270 31.042 1.00 90.62 161 PHE A C 1
ATOM 1316 O O . PHE A 1 161 ? -25.151 0.698 30.386 1.00 90.62 161 PHE A O 1
ATOM 1323 N N . GLU A 1 162 ? -26.008 2.588 31.258 1.00 91.75 162 GLU A N 1
ATOM 1324 C CA . GLU A 1 162 ? -25.004 3.467 30.663 1.00 91.75 162 GLU A CA 1
ATOM 1325 C C . GLU A 1 162 ? -23.575 3.060 31.027 1.00 91.75 162 GLU A C 1
ATOM 1327 O O . GLU A 1 162 ? -22.717 2.994 30.149 1.00 91.75 162 GLU A O 1
ATOM 1332 N N . ALA A 1 163 ? -23.304 2.762 32.302 1.00 92.81 163 ALA A N 1
ATOM 1333 C CA . ALA A 1 163 ? -21.970 2.377 32.754 1.00 92.81 163 ALA A CA 1
ATOM 1334 C C . ALA A 1 163 ? -21.474 1.100 32.058 1.00 92.81 163 ALA A C 1
ATOM 1336 O O . ALA A 1 163 ? -20.319 1.027 31.630 1.00 92.81 163 ALA A O 1
ATOM 1337 N N . ILE A 1 164 ? -22.348 0.100 31.912 1.00 92.69 164 ILE A N 1
ATOM 1338 C CA . ILE A 1 164 ? -22.011 -1.167 31.257 1.00 92.69 164 ILE A CA 1
ATOM 1339 C C . ILE A 1 164 ? -21.804 -0.967 29.753 1.00 92.69 164 ILE A C 1
ATOM 1341 O O . ILE A 1 164 ? -20.815 -1.461 29.211 1.00 92.69 164 ILE A O 1
ATOM 1345 N N . VAL A 1 165 ? -22.682 -0.215 29.085 1.00 92.31 165 VAL A N 1
ATOM 1346 C CA . VAL A 1 165 ? -22.567 0.070 27.646 1.00 92.31 165 VAL A CA 1
ATOM 1347 C C . VAL A 1 165 ? -21.301 0.870 27.348 1.00 92.31 165 VAL A C 1
ATOM 1349 O O . VAL A 1 165 ? -20.500 0.444 26.515 1.00 92.31 165 VAL A O 1
ATOM 1352 N N . LYS A 1 166 ? -21.041 1.957 28.088 1.00 94.25 166 LYS A N 1
ATOM 1353 C CA . LYS A 1 166 ? -19.817 2.765 27.942 1.00 94.25 166 LYS A CA 1
ATOM 1354 C C . LYS A 1 166 ? -18.562 1.910 28.108 1.00 94.25 166 LYS A C 1
ATOM 1356 O O . LYS A 1 166 ? -17.616 2.084 27.341 1.00 94.25 166 LYS A O 1
ATOM 1361 N N . LYS A 1 167 ? -18.561 0.950 29.045 1.00 92.31 167 LYS A N 1
ATOM 1362 C CA . LYS A 1 167 ? -17.451 0.003 29.239 1.00 92.31 167 LYS A CA 1
ATOM 1363 C C . LYS A 1 167 ? -17.230 -0.914 28.031 1.00 92.31 167 LYS A C 1
ATOM 1365 O O . LYS A 1 167 ? -16.080 -1.238 27.739 1.00 92.31 167 LYS A O 1
ATOM 1370 N N . GLN A 1 168 ? -18.285 -1.322 27.321 1.00 90.56 168 GLN A N 1
ATOM 1371 C CA . GLN A 1 168 ? -18.124 -2.097 26.085 1.00 90.56 168 GLN A CA 1
ATOM 1372 C C . GLN A 1 168 ? -17.643 -1.229 24.919 1.00 90.56 168 GLN A C 1
ATOM 1374 O O . GLN A 1 168 ? -16.764 -1.664 24.181 1.00 90.56 168 GLN A O 1
ATOM 1379 N N . ILE A 1 169 ? -18.132 0.009 24.793 1.00 93.06 169 ILE A N 1
ATOM 1380 C CA . ILE A 1 169 ? -17.715 0.935 23.727 1.00 93.06 169 ILE A CA 1
ATOM 1381 C C . ILE A 1 169 ? -16.201 1.214 23.783 1.00 93.06 169 ILE A C 1
ATOM 1383 O O . ILE A 1 169 ? -15.550 1.200 22.741 1.00 93.06 169 ILE A O 1
ATOM 1387 N N . VAL A 1 170 ? -15.594 1.361 24.977 1.00 94.06 170 VAL A N 1
ATOM 1388 C CA . VAL A 1 170 ? -14.124 1.542 25.111 1.00 94.06 170 VAL A CA 1
ATOM 1389 C C . VAL A 1 170 ? -13.339 0.440 24.401 1.00 94.06 170 VAL A C 1
ATOM 1391 O O . VAL A 1 170 ? -12.285 0.708 23.825 1.00 94.06 170 VAL A O 1
ATOM 1394 N N . LYS A 1 171 ? -13.828 -0.805 24.433 1.00 92.00 171 LYS A N 1
ATOM 1395 C CA . LYS A 1 171 ? -13.105 -1.949 23.863 1.00 92.00 171 LYS A CA 1
ATOM 1396 C C . LYS A 1 171 ? -12.956 -1.849 22.345 1.00 92.00 171 LYS A C 1
ATOM 1398 O O . LYS A 1 171 ? -12.036 -2.447 21.804 1.00 92.00 171 LYS A O 1
ATOM 1403 N N . LEU A 1 172 ? -13.781 -1.041 21.671 1.00 93.06 172 LEU A N 1
ATOM 1404 C CA . LEU A 1 172 ? -13.672 -0.776 20.234 1.00 93.06 172 LEU A CA 1
ATOM 1405 C C . LEU A 1 172 ? -12.394 -0.002 19.858 1.00 93.06 172 LEU A C 1
ATOM 1407 O O . LEU A 1 172 ? -12.010 -0.014 18.686 1.00 93.06 172 LEU A O 1
ATOM 1411 N N . LYS A 1 173 ? -11.714 0.647 20.818 1.00 94.94 173 LYS A N 1
ATOM 1412 C CA . LYS A 1 173 ? -10.500 1.450 20.564 1.00 94.94 173 LYS A CA 1
ATOM 1413 C C . LYS A 1 173 ? -9.384 0.607 19.956 1.00 94.94 173 LYS A C 1
ATOM 1415 O O . LYS A 1 173 ? -8.887 0.927 18.880 1.00 94.94 173 LYS A O 1
ATOM 1420 N N . GLU A 1 174 ? -9.025 -0.494 20.607 1.00 94.81 174 GLU A N 1
ATOM 1421 C CA . GLU A 1 174 ? -7.910 -1.348 20.187 1.00 94.81 174 GLU A CA 1
ATOM 1422 C C . GLU A 1 174 ? -8.065 -1.928 18.764 1.00 94.81 174 GLU A C 1
ATOM 1424 O O . GLU A 1 174 ? -7.167 -1.707 17.944 1.00 94.81 174 GLU A O 1
ATOM 1429 N N . PRO A 1 175 ? -9.172 -2.608 18.395 1.00 95.00 175 PRO A N 1
ATOM 1430 C CA . PRO A 1 175 ? -9.328 -3.143 17.042 1.00 95.00 175 PRO A CA 1
ATOM 1431 C C . PRO A 1 175 ? -9.395 -2.043 15.975 1.00 95.00 175 PRO A C 1
ATOM 1433 O O . PRO A 1 175 ? -8.919 -2.259 14.860 1.00 95.00 175 PRO A O 1
ATOM 1436 N N . SER A 1 176 ? -9.932 -0.862 16.303 1.00 96.25 176 SER A N 1
ATOM 1437 C CA . SER A 1 176 ? -10.008 0.265 15.363 1.00 96.25 176 SER A CA 1
ATOM 1438 C C . SER A 1 176 ? -8.628 0.862 15.082 1.00 96.25 176 SER A C 1
ATOM 1440 O O . SER A 1 176 ? -8.277 1.088 13.925 1.00 96.25 176 SER A O 1
ATOM 1442 N N . LEU A 1 177 ? -7.795 1.038 16.114 1.00 97.38 177 LEU A N 1
ATOM 1443 C CA . LEU A 1 177 ? -6.409 1.488 15.944 1.00 97.38 177 LEU A CA 1
ATOM 1444 C C . LEU A 1 177 ? -5.563 0.454 15.192 1.00 97.38 177 LEU A C 1
ATOM 1446 O O . LEU A 1 177 ? -4.824 0.809 14.275 1.00 97.38 177 LEU A O 1
ATOM 1450 N N . LYS A 1 178 ? -5.743 -0.834 15.505 1.00 96.81 178 LYS A N 1
ATOM 1451 C CA . LYS A 1 178 ? -5.082 -1.932 14.790 1.00 96.81 178 LYS A CA 1
ATOM 1452 C C . LYS A 1 178 ? -5.456 -1.964 13.307 1.00 96.81 178 LYS A C 1
ATOM 1454 O O . LYS A 1 178 ? -4.612 -2.276 12.470 1.00 96.81 178 LYS A O 1
ATOM 1459 N N . CYS A 1 179 ? -6.702 -1.635 12.961 1.00 97.25 179 CYS A N 1
ATOM 1460 C CA . CYS A 1 179 ? -7.120 -1.502 11.567 1.00 97.25 179 CYS A CA 1
ATOM 1461 C C . CYS A 1 179 ? -6.300 -0.427 10.837 1.00 97.25 179 CYS A C 1
ATOM 1463 O O . CYS A 1 179 ? -5.821 -0.681 9.732 1.00 97.25 179 CYS A O 1
ATOM 1465 N N . VAL A 1 180 ? -6.079 0.737 11.463 1.00 98.12 180 VAL A N 1
ATOM 1466 C CA . VAL A 1 180 ? -5.227 1.798 10.895 1.00 98.12 180 VAL A CA 1
ATOM 1467 C C . VAL A 1 180 ? -3.800 1.303 10.685 1.00 98.12 180 VAL A C 1
ATOM 1469 O O . VAL A 1 180 ? -3.251 1.495 9.602 1.00 98.12 180 VAL A O 1
ATOM 1472 N N . ASP A 1 181 ? -3.216 0.620 11.673 1.00 97.81 181 ASP A N 1
ATOM 1473 C CA . ASP A 1 181 ? -1.846 0.098 11.578 1.00 97.81 181 ASP A CA 1
ATOM 1474 C C . ASP A 1 181 ? -1.671 -0.854 10.388 1.00 97.81 181 ASP A C 1
ATOM 1476 O O . ASP A 1 181 ? -0.690 -0.770 9.644 1.00 97.81 181 ASP A O 1
ATOM 1480 N N . LEU A 1 182 ? -2.647 -1.743 10.174 1.00 97.62 182 LEU A N 1
ATOM 1481 C CA . LEU A 1 182 ? -2.642 -2.675 9.048 1.00 97.62 182 LEU A CA 1
ATOM 1482 C C . LEU A 1 182 ? -2.724 -1.944 7.703 1.00 97.62 182 LEU A C 1
ATOM 1484 O O . LEU A 1 182 ? -1.990 -2.295 6.778 1.00 97.62 182 LEU A O 1
ATOM 1488 N N . VAL A 1 183 ? -3.573 -0.917 7.595 1.00 98.00 183 VAL A N 1
ATOM 1489 C CA . VAL A 1 183 ? -3.690 -0.104 6.374 1.00 98.00 183 VAL A CA 1
ATOM 1490 C C . VAL A 1 183 ? -2.395 0.663 6.106 1.00 98.00 183 VAL A C 1
ATOM 1492 O O . VAL A 1 183 ? -1.888 0.625 4.989 1.00 98.00 183 VAL A O 1
ATOM 1495 N N . VAL A 1 184 ? -1.806 1.300 7.121 1.00 97.69 184 VAL A N 1
ATOM 1496 C CA . VAL A 1 184 ? -0.530 2.027 6.988 1.00 97.69 184 VAL A CA 1
ATOM 1497 C C . VAL A 1 184 ? 0.599 1.092 6.560 1.00 97.69 184 VAL A C 1
ATOM 1499 O O . VAL A 1 184 ? 1.411 1.451 5.705 1.00 97.69 184 VAL A O 1
ATOM 1502 N N . SER A 1 185 ? 0.640 -0.126 7.105 1.00 97.06 185 SER A N 1
ATOM 1503 C CA . SER A 1 185 ? 1.620 -1.131 6.697 1.00 97.06 185 SER A CA 1
ATOM 1504 C C . SER A 1 185 ? 1.459 -1.547 5.230 1.00 97.06 185 SER A C 1
ATOM 1506 O O . SER A 1 185 ? 2.464 -1.764 4.545 1.00 97.06 185 SER A O 1
ATOM 1508 N N . GLU A 1 186 ? 0.225 -1.662 4.735 1.00 96.06 186 GLU A N 1
ATOM 1509 C CA . GLU A 1 186 ? -0.029 -1.958 3.323 1.00 96.06 186 GLU A CA 1
ATOM 1510 C C . GLU A 1 186 ? 0.368 -0.776 2.429 1.00 96.06 186 GLU A C 1
ATOM 1512 O O . GLU A 1 186 ? 1.088 -0.967 1.450 1.00 96.06 186 GLU A O 1
ATOM 1517 N N . LEU A 1 187 ? 0.013 0.458 2.802 1.00 96.81 187 LEU A N 1
ATOM 1518 C CA . LEU A 1 187 ? 0.412 1.660 2.061 1.00 96.81 187 LEU A CA 1
ATOM 1519 C C . LEU A 1 187 ? 1.939 1.793 1.955 1.00 96.81 187 LEU A C 1
ATOM 1521 O O . LEU A 1 187 ? 2.459 2.107 0.885 1.00 96.81 187 LEU A O 1
ATOM 1525 N N . ALA A 1 188 ? 2.676 1.486 3.027 1.00 95.69 188 ALA A N 1
ATOM 1526 C CA . ALA A 1 188 ? 4.139 1.472 3.004 1.00 95.69 188 ALA A CA 1
ATOM 1527 C C . ALA A 1 188 ? 4.701 0.426 2.021 1.00 95.69 188 ALA A C 1
ATOM 1529 O O . ALA A 1 188 ? 5.721 0.659 1.370 1.00 95.69 188 ALA A O 1
ATOM 1530 N N . THR A 1 189 ? 4.027 -0.718 1.885 1.00 94.44 189 THR A N 1
ATOM 1531 C CA . THR A 1 189 ? 4.390 -1.760 0.914 1.00 94.44 189 THR A CA 1
ATOM 1532 C C . THR A 1 189 ? 4.143 -1.284 -0.518 1.00 94.44 189 THR A C 1
ATOM 1534 O O . THR A 1 189 ? 5.003 -1.469 -1.380 1.00 94.44 189 THR A O 1
ATOM 1537 N N . VAL A 1 190 ? 3.015 -0.610 -0.769 1.00 94.19 190 VAL A N 1
ATOM 1538 C CA . VAL A 1 190 ? 2.695 -0.016 -2.078 1.00 94.19 190 VAL A CA 1
ATOM 1539 C C . VAL A 1 190 ? 3.736 1.030 -2.478 1.00 94.19 190 VAL A C 1
ATOM 1541 O O . VAL A 1 190 ? 4.237 0.973 -3.598 1.00 94.19 190 VAL A O 1
ATOM 1544 N N . ILE A 1 191 ? 4.126 1.926 -1.562 1.00 95.56 191 ILE A N 1
ATOM 1545 C CA . ILE A 1 191 ? 5.157 2.948 -1.820 1.00 95.56 191 ILE A CA 1
ATOM 1546 C C . ILE A 1 191 ? 6.456 2.307 -2.296 1.00 95.56 191 ILE A C 1
ATOM 1548 O O . ILE A 1 191 ? 6.978 2.701 -3.337 1.00 95.56 191 ILE A O 1
ATOM 1552 N N . LYS A 1 192 ? 6.956 1.299 -1.569 1.00 93.75 192 LYS A N 1
ATOM 1553 C CA . LYS A 1 192 ? 8.199 0.603 -1.930 1.00 93.75 192 LYS A CA 1
ATOM 1554 C C . LYS A 1 192 ? 8.108 -0.017 -3.323 1.00 93.75 192 LYS A C 1
ATOM 1556 O O . LYS A 1 192 ? 9.009 0.182 -4.132 1.00 93.75 192 LYS A O 1
ATOM 1561 N N . LYS A 1 193 ? 6.995 -0.696 -3.628 1.00 91.88 193 LYS A N 1
ATOM 1562 C CA . LYS A 1 193 ? 6.755 -1.307 -4.945 1.00 91.88 193 LYS A CA 1
ATOM 1563 C C . LYS A 1 193 ? 6.643 -0.273 -6.077 1.00 91.88 193 LYS A C 1
ATOM 1565 O O . LYS A 1 193 ? 7.023 -0.566 -7.206 1.00 91.88 193 LYS A O 1
ATOM 1570 N N . CYS A 1 194 ? 6.111 0.924 -5.826 1.00 92.19 194 CYS A N 1
ATOM 1571 C CA . CYS A 1 194 ? 6.097 2.004 -6.823 1.00 92.19 194 CYS A CA 1
ATOM 1572 C C . CYS A 1 194 ? 7.489 2.619 -7.014 1.00 92.19 194 CYS A C 1
ATOM 1574 O O . CYS A 1 194 ? 7.903 2.900 -8.138 1.00 92.19 194 CYS A O 1
ATOM 1576 N N . ALA A 1 195 ? 8.230 2.789 -5.922 1.00 93.56 195 ALA A N 1
ATOM 1577 C CA . ALA A 1 195 ? 9.555 3.393 -5.917 1.00 93.56 195 ALA A CA 1
ATOM 1578 C C . ALA A 1 195 ? 10.632 2.519 -6.591 1.00 93.56 195 ALA A C 1
ATOM 1580 O O . ALA A 1 195 ? 11.667 3.039 -7.005 1.00 93.56 195 ALA A O 1
ATOM 1581 N N . GLU A 1 196 ? 10.389 1.218 -6.784 1.00 90.69 196 GLU A N 1
ATOM 1582 C CA . GLU A 1 196 ? 11.262 0.334 -7.573 1.00 90.69 196 GLU A CA 1
ATOM 1583 C C . GLU A 1 196 ? 11.518 0.862 -8.991 1.00 90.69 196 GLU A C 1
ATOM 1585 O O . GLU A 1 196 ? 12.646 0.780 -9.471 1.00 90.69 196 GLU A O 1
ATOM 1590 N N . LYS A 1 197 ? 10.529 1.497 -9.636 1.00 85.94 197 LYS A N 1
ATOM 1591 C CA . LYS A 1 197 ? 10.699 2.096 -10.974 1.00 85.94 197 LYS A CA 1
ATOM 1592 C C . LYS A 1 197 ? 11.608 3.333 -10.982 1.00 85.94 197 LYS A C 1
ATOM 1594 O O . LYS A 1 197 ? 12.066 3.751 -12.042 1.00 85.94 197 LYS A O 1
ATOM 1599 N N . LEU A 1 198 ? 11.906 3.901 -9.811 1.00 88.19 198 LEU A N 1
ATOM 1600 C CA . LEU A 1 198 ? 12.856 5.003 -9.634 1.00 88.19 198 LEU A CA 1
ATOM 1601 C C . LEU A 1 198 ? 14.296 4.505 -9.420 1.00 88.19 198 LEU A C 1
ATOM 1603 O O . LEU A 1 198 ? 15.180 5.312 -9.134 1.00 88.19 198 LEU A O 1
ATOM 1607 N N . SER A 1 199 ? 14.570 3.200 -9.560 1.00 87.56 199 SER A N 1
ATOM 1608 C CA . SER A 1 199 ? 15.899 2.607 -9.333 1.00 87.56 199 SER A CA 1
ATOM 1609 C C . SER A 1 199 ? 17.020 3.251 -10.152 1.00 87.56 199 SER A C 1
ATOM 1611 O O . SER A 1 199 ? 18.160 3.288 -9.694 1.00 87.56 199 SER A O 1
ATOM 1613 N N . SER A 1 200 ? 16.704 3.799 -11.329 1.00 86.00 200 SER A N 1
ATOM 1614 C CA . SER A 1 200 ? 17.654 4.529 -12.180 1.00 86.00 200 SER A CA 1
ATOM 1615 C C . SER A 1 200 ? 18.178 5.824 -11.540 1.00 86.00 200 SER A C 1
ATOM 1617 O O . SER A 1 200 ? 19.233 6.314 -11.935 1.00 86.00 200 SER A O 1
ATOM 1619 N N . TYR A 1 201 ? 17.479 6.365 -10.532 1.00 88.75 201 TYR A N 1
ATOM 1620 C CA . TYR A 1 201 ? 17.873 7.551 -9.766 1.00 88.75 201 TYR A CA 1
ATOM 1621 C C . TYR A 1 201 ? 17.818 7.269 -8.250 1.00 88.75 201 TYR A C 1
ATOM 1623 O O . TYR A 1 201 ? 16.857 7.656 -7.582 1.00 88.75 201 TYR A O 1
ATOM 1631 N N . PRO A 1 202 ? 18.863 6.653 -7.660 1.00 90.50 202 PRO A N 1
ATOM 1632 C CA . PRO A 1 202 ? 18.829 6.163 -6.277 1.00 90.50 202 PRO A CA 1
ATOM 1633 C C . PRO A 1 202 ? 18.506 7.232 -5.225 1.00 90.50 202 PRO A C 1
ATOM 1635 O O . PRO A 1 202 ? 17.703 6.991 -4.330 1.00 90.50 202 PRO A O 1
ATOM 1638 N N . ARG A 1 203 ? 19.070 8.440 -5.365 1.00 93.19 203 ARG A N 1
ATOM 1639 C CA . ARG A 1 203 ? 18.790 9.559 -4.446 1.00 93.19 203 ARG A CA 1
ATOM 1640 C C . ARG A 1 203 ? 17.351 10.061 -4.556 1.00 93.19 203 ARG A C 1
ATOM 1642 O O . ARG A 1 203 ? 16.744 10.399 -3.551 1.00 93.19 203 ARG A O 1
ATOM 1649 N N . LEU A 1 204 ? 16.799 10.102 -5.773 1.00 91.06 204 LEU A N 1
ATOM 1650 C CA . LEU A 1 204 ? 15.402 10.487 -5.982 1.00 91.06 204 LEU A CA 1
ATOM 1651 C C . LEU A 1 204 ? 14.466 9.454 -5.356 1.00 91.06 204 LEU A C 1
ATOM 1653 O O . LEU A 1 204 ? 13.489 9.832 -4.717 1.00 91.06 204 LEU A O 1
ATOM 1657 N N . ARG A 1 205 ? 14.775 8.166 -5.522 1.00 93.38 205 ARG A N 1
ATOM 1658 C CA . ARG A 1 205 ? 14.026 7.075 -4.901 1.00 93.38 205 ARG A CA 1
ATOM 1659 C C . ARG A 1 205 ? 13.990 7.221 -3.380 1.00 93.38 205 ARG A C 1
ATOM 1661 O O . ARG A 1 205 ? 12.903 7.233 -2.815 1.00 93.38 205 ARG A O 1
ATOM 1668 N N . GLU A 1 206 ? 15.152 7.366 -2.746 1.00 94.88 206 GLU A N 1
ATOM 1669 C CA . GLU A 1 206 ? 15.264 7.506 -1.289 1.00 94.88 206 GLU A CA 1
ATOM 1670 C C . GLU A 1 206 ? 14.471 8.714 -0.772 1.00 94.88 206 GLU A C 1
ATOM 1672 O O . GLU A 1 206 ? 13.652 8.571 0.135 1.00 94.88 206 GLU A O 1
ATOM 1677 N N . GLU A 1 207 ? 14.632 9.885 -1.396 1.00 95.69 207 GLU A N 1
ATOM 1678 C CA . GLU A 1 207 ? 13.903 11.089 -0.987 1.00 95.69 207 GLU A CA 1
ATOM 1679 C C . GLU A 1 207 ? 12.394 10.982 -1.229 1.00 95.69 207 GLU A C 1
ATOM 1681 O O . GLU A 1 207 ? 11.604 11.409 -0.386 1.00 95.69 207 GLU A O 1
ATOM 1686 N N . THR A 1 208 ? 11.972 10.370 -2.338 1.00 94.75 208 THR A N 1
ATOM 1687 C CA . THR A 1 208 ? 10.546 10.148 -2.628 1.00 94.75 208 THR A CA 1
ATOM 1688 C C . THR A 1 208 ? 9.931 9.202 -1.598 1.00 94.75 208 THR A C 1
ATOM 1690 O O . THR A 1 208 ? 8.909 9.534 -0.996 1.00 94.75 208 THR A O 1
ATOM 1693 N N . GLU A 1 209 ? 10.570 8.057 -1.330 1.00 95.25 209 GLU A N 1
ATOM 1694 C CA . GLU A 1 209 ? 10.120 7.109 -0.304 1.00 95.25 209 GLU A CA 1
ATOM 1695 C C . GLU A 1 209 ? 10.050 7.783 1.074 1.00 95.25 209 GLU A C 1
ATOM 1697 O O . GLU A 1 209 ? 9.047 7.639 1.779 1.00 95.25 209 GLU A O 1
ATOM 1702 N N . ARG A 1 210 ? 11.073 8.565 1.444 1.00 96.56 210 ARG A N 1
ATOM 1703 C CA . ARG A 1 210 ? 11.140 9.277 2.726 1.00 96.56 210 ARG A CA 1
ATOM 1704 C C . ARG A 1 210 ? 10.011 10.293 2.877 1.00 96.56 210 ARG A C 1
ATOM 1706 O O . ARG A 1 210 ? 9.334 10.283 3.907 1.00 96.56 210 ARG A O 1
ATOM 1713 N N . ILE A 1 211 ? 9.794 11.158 1.882 1.00 97.38 211 ILE A N 1
ATOM 1714 C CA . ILE A 1 211 ? 8.770 12.215 1.931 1.00 97.38 211 ILE A CA 1
ATOM 1715 C C . ILE A 1 211 ? 7.377 11.599 2.051 1.00 97.38 211 ILE A C 1
ATOM 1717 O O . ILE A 1 211 ? 6.622 11.961 2.955 1.00 97.38 211 ILE A O 1
ATOM 1721 N N . VAL A 1 212 ? 7.048 10.633 1.189 1.00 96.94 212 VAL A N 1
ATOM 1722 C CA . VAL A 1 212 ? 5.715 10.018 1.178 1.00 96.94 212 VAL A CA 1
ATOM 1723 C C . VAL A 1 212 ? 5.484 9.203 2.453 1.00 96.94 212 VAL A C 1
ATOM 1725 O O . VAL A 1 212 ? 4.426 9.316 3.069 1.00 96.94 212 VAL A O 1
ATOM 1728 N N . THR A 1 213 ? 6.481 8.444 2.921 1.00 95.81 213 THR A N 1
ATOM 1729 C CA . THR A 1 213 ? 6.371 7.692 4.185 1.00 95.81 213 THR A CA 1
ATOM 1730 C C . THR A 1 213 ? 6.170 8.625 5.378 1.00 95.81 213 THR A C 1
ATOM 1732 O O . THR A 1 213 ? 5.321 8.356 6.225 1.00 95.81 213 THR A O 1
ATOM 1735 N N . THR A 1 214 ? 6.907 9.738 5.436 1.00 97.62 214 THR A N 1
ATOM 1736 C CA . THR A 1 214 ? 6.748 10.748 6.497 1.00 97.62 214 THR A CA 1
ATOM 1737 C C . THR A 1 214 ? 5.336 11.327 6.484 1.00 97.62 214 THR A C 1
ATOM 1739 O O . THR A 1 214 ? 4.693 11.387 7.530 1.00 97.62 214 THR A O 1
ATOM 1742 N N . TYR A 1 215 ? 4.819 11.669 5.300 1.00 97.88 215 TYR A N 1
ATOM 1743 C CA . TYR A 1 215 ? 3.453 12.163 5.155 1.00 97.88 215 TYR A CA 1
ATOM 1744 C C . TYR A 1 215 ? 2.422 11.140 5.650 1.00 97.88 215 TYR A C 1
ATOM 1746 O O . TYR A 1 215 ? 1.541 11.485 6.432 1.00 97.88 215 TYR A O 1
ATOM 1754 N N . ILE A 1 216 ? 2.557 9.862 5.278 1.00 97.00 216 ILE A N 1
ATOM 1755 C CA . ILE A 1 216 ? 1.653 8.808 5.764 1.00 97.00 216 ILE A CA 1
ATOM 1756 C C . ILE A 1 216 ? 1.700 8.679 7.287 1.00 97.00 216 ILE A C 1
ATOM 1758 O O . ILE A 1 216 ? 0.646 8.537 7.900 1.00 97.00 216 ILE A O 1
ATOM 1762 N N . ARG A 1 217 ? 2.878 8.769 7.915 1.00 96.62 217 ARG A N 1
ATOM 1763 C CA . ARG A 1 217 ? 3.002 8.721 9.383 1.00 96.62 217 ARG A CA 1
ATOM 1764 C C . ARG A 1 217 ? 2.326 9.906 10.072 1.00 96.62 217 ARG A C 1
ATOM 1766 O O . ARG A 1 217 ? 1.687 9.730 11.105 1.00 96.62 217 ARG A O 1
ATOM 1773 N N . GLU A 1 218 ? 2.406 11.098 9.492 1.00 97.56 218 GLU A N 1
ATOM 1774 C CA . GLU A 1 218 ? 1.665 12.258 10.000 1.00 97.56 218 GLU A CA 1
ATOM 1775 C C . GLU A 1 218 ? 0.144 12.047 9.873 1.00 97.56 218 GLU A C 1
ATOM 1777 O O . GLU A 1 218 ? -0.618 12.299 10.811 1.00 97.56 218 GLU A O 1
ATOM 1782 N N . ARG A 1 219 ? -0.312 11.526 8.724 1.00 97.94 219 ARG A N 1
ATOM 1783 C CA . ARG A 1 219 ? -1.730 11.208 8.490 1.00 97.94 219 ARG A CA 1
ATOM 1784 C C . ARG A 1 219 ? -2.239 10.086 9.389 1.00 97.94 219 ARG A C 1
ATOM 1786 O O . ARG A 1 219 ? -3.392 10.149 9.814 1.00 97.94 219 ARG A O 1
ATOM 1793 N N . GLU A 1 220 ? -1.407 9.098 9.698 1.00 97.81 220 GLU A N 1
ATOM 1794 C CA . GLU A 1 220 ? -1.701 8.021 10.644 1.00 97.81 220 GLU A CA 1
ATOM 1795 C C . GLU A 1 220 ? -2.073 8.596 12.012 1.00 97.81 220 GLU A C 1
ATOM 1797 O O . GLU A 1 220 ? -3.144 8.271 12.519 1.00 97.81 220 GLU A O 1
ATOM 1802 N N . GLY A 1 221 ? -1.245 9.490 12.569 1.00 97.38 221 GLY A N 1
ATOM 1803 C CA . GLY A 1 221 ? -1.510 10.126 13.865 1.00 97.38 221 GLY A CA 1
ATOM 1804 C C . GLY A 1 221 ? -2.864 10.836 13.888 1.00 97.38 221 GLY A C 1
ATOM 1805 O O . GLY A 1 221 ? -3.730 10.501 14.692 1.00 97.38 221 GLY A O 1
ATOM 1806 N N . ARG A 1 222 ? -3.108 11.711 12.903 1.00 98.25 222 ARG A N 1
ATOM 1807 C CA . ARG A 1 222 ? -4.388 12.434 12.778 1.00 98.25 222 ARG A CA 1
ATOM 1808 C C . ARG A 1 222 ? -5.595 11.505 12.621 1.00 98.25 222 ARG A C 1
ATOM 1810 O O . ARG A 1 222 ? -6.681 11.818 13.097 1.00 98.25 222 ARG A O 1
ATOM 1817 N N . THR A 1 223 ? -5.422 10.382 11.928 1.00 98.19 223 THR A N 1
ATOM 1818 C CA . THR A 1 223 ? -6.495 9.397 11.724 1.00 98.19 223 THR A CA 1
ATOM 1819 C C . THR A 1 223 ? -6.794 8.639 13.013 1.00 98.19 223 THR A C 1
ATOM 1821 O O . THR A 1 223 ? -7.959 8.436 13.345 1.00 98.19 223 THR A O 1
ATOM 1824 N N . LYS A 1 224 ? -5.757 8.257 13.768 1.00 98.38 224 LYS A N 1
ATOM 1825 C CA . LYS A 1 224 ? -5.912 7.626 15.083 1.00 98.38 224 LYS A CA 1
ATOM 1826 C C . LYS A 1 224 ? -6.634 8.555 16.057 1.00 98.38 224 LYS A C 1
ATOM 1828 O O . LYS A 1 224 ? -7.586 8.113 16.694 1.00 98.38 224 LYS A O 1
ATOM 1833 N N . ASP A 1 225 ? -6.263 9.834 16.095 1.00 98.25 225 ASP A N 1
ATOM 1834 C CA . ASP A 1 225 ? -6.938 10.838 16.926 1.00 98.25 225 ASP A CA 1
ATOM 1835 C C . ASP A 1 225 ? -8.421 10.976 16.554 1.00 98.25 225 ASP A C 1
ATOM 1837 O O . ASP A 1 225 ? -9.288 10.980 17.427 1.00 98.25 225 ASP A O 1
ATOM 1841 N N . GLN A 1 226 ? -8.736 11.007 15.254 1.00 97.81 226 GLN A N 1
ATOM 1842 C CA . GLN A 1 226 ? -10.119 11.075 14.777 1.00 97.81 226 GLN A CA 1
ATOM 1843 C C . GLN A 1 226 ? -10.939 9.839 15.173 1.00 97.81 226 GLN A C 1
ATOM 1845 O O . GLN A 1 226 ? -12.098 9.967 15.556 1.00 97.81 226 GLN A O 1
ATOM 1850 N N . ILE A 1 227 ? -10.360 8.639 15.094 1.00 97.25 227 ILE A N 1
ATOM 1851 C CA . ILE A 1 227 ? -11.034 7.401 15.512 1.00 97.25 227 ILE A CA 1
ATOM 1852 C C . ILE A 1 227 ? -11.299 7.408 17.016 1.00 97.25 227 ILE A C 1
ATOM 1854 O O . ILE A 1 227 ? -12.382 7.018 17.450 1.00 97.25 227 ILE A O 1
ATOM 1858 N N . LEU A 1 228 ? -10.331 7.861 17.814 1.00 97.44 228 LEU A N 1
ATOM 1859 C CA . LEU A 1 228 ? -10.514 7.990 19.257 1.00 97.44 228 LEU A CA 1
ATOM 1860 C C . LEU A 1 228 ? -11.632 8.983 19.582 1.00 97.44 228 LEU A C 1
ATOM 1862 O O . LEU A 1 228 ? -12.487 8.659 20.401 1.00 97.44 228 LEU A O 1
ATOM 1866 N N . LEU A 1 229 ? -11.687 10.116 18.875 1.00 97.31 229 LEU A N 1
ATOM 1867 C CA . LEU A 1 229 ? -12.772 11.086 19.001 1.00 97.31 229 LEU A CA 1
ATOM 1868 C C . LEU A 1 229 ? -14.137 10.480 18.644 1.00 97.31 229 LEU A C 1
ATOM 1870 O O . LEU A 1 229 ? -15.093 10.690 19.382 1.00 97.31 229 LEU A O 1
ATOM 1874 N N . LEU A 1 230 ? -14.242 9.715 17.551 1.00 96.25 230 LEU A N 1
ATOM 1875 C CA . LEU A 1 230 ? -15.492 9.033 17.185 1.00 96.25 230 LEU A CA 1
ATOM 1876 C C . LEU A 1 230 ? -15.961 8.095 18.300 1.00 96.25 230 LEU A C 1
ATOM 1878 O O . LEU A 1 230 ? -17.136 8.089 18.648 1.00 96.25 230 LEU A O 1
ATOM 1882 N N . ILE A 1 231 ? -15.042 7.347 18.908 1.00 95.12 231 ILE A N 1
ATOM 1883 C CA . ILE A 1 231 ? -15.384 6.463 20.024 1.00 95.12 231 ILE A CA 1
ATOM 1884 C C . ILE A 1 231 ? -15.804 7.275 21.251 1.00 95.12 231 ILE A C 1
ATOM 1886 O O . ILE A 1 231 ? -16.781 6.921 21.902 1.00 95.12 231 ILE A O 1
ATOM 1890 N N . ASP A 1 232 ? -15.118 8.375 21.557 1.00 95.94 232 ASP A N 1
ATOM 1891 C CA . ASP A 1 232 ? -15.488 9.248 22.673 1.00 95.94 232 ASP A CA 1
ATOM 1892 C C . ASP A 1 232 ? -16.873 9.899 22.455 1.00 95.94 232 ASP A C 1
ATOM 1894 O O . ASP A 1 232 ? -17.630 10.064 23.414 1.00 95.94 232 ASP A O 1
ATOM 1898 N N . ILE A 1 233 ? -17.258 10.186 21.202 1.00 95.00 233 ILE A N 1
ATOM 1899 C CA . ILE A 1 233 ? -18.615 10.627 20.836 1.00 95.00 233 ILE A CA 1
ATOM 1900 C C . ILE A 1 233 ? -19.638 9.532 21.155 1.00 95.00 233 ILE A C 1
ATOM 1902 O O . ILE A 1 233 ? -20.605 9.816 21.862 1.00 95.00 233 ILE A O 1
ATOM 1906 N N . GLU A 1 234 ? -19.405 8.288 20.727 1.00 91.94 234 GLU A N 1
ATOM 1907 C CA . GLU A 1 234 ? -20.287 7.151 21.048 1.00 91.94 234 GLU A CA 1
ATOM 1908 C C . GLU A 1 234 ? -20.410 6.918 22.566 1.00 91.94 234 GLU A C 1
ATOM 1910 O O . GLU A 1 234 ? -21.439 6.469 23.070 1.00 91.94 234 GLU A O 1
ATOM 1915 N N . GLN A 1 235 ? -19.373 7.257 23.338 1.00 93.50 235 GLN A N 1
ATOM 1916 C CA . GLN A 1 235 ? -19.428 7.208 24.800 1.00 93.50 235 GLN A CA 1
ATOM 1917 C C . GLN A 1 235 ? -20.162 8.389 25.434 1.00 93.50 235 GLN A C 1
ATOM 1919 O O . GLN A 1 235 ? -20.616 8.268 26.571 1.00 93.50 235 GLN A O 1
ATOM 1924 N N . SER A 1 236 ? -20.245 9.533 24.760 1.00 94.25 236 SER A N 1
ATOM 1925 C CA . SER A 1 236 ? -20.802 10.758 25.338 1.00 94.25 236 SER A CA 1
ATOM 1926 C C . SER A 1 236 ? -22.317 10.680 25.533 1.00 94.25 236 SER A C 1
ATOM 1928 O O . SER A 1 236 ? -22.833 11.174 26.538 1.00 94.25 236 SER A O 1
ATOM 1930 N N . TYR A 1 237 ? -23.020 10.006 24.621 1.00 93.00 237 TYR A N 1
ATOM 1931 C CA . TYR A 1 237 ? -24.472 9.902 24.634 1.00 93.00 237 TYR A CA 1
ATOM 1932 C C . TYR A 1 237 ? -24.943 8.560 24.072 1.00 93.00 237 TYR A C 1
ATOM 1934 O O . TYR A 1 237 ? -24.589 8.185 22.960 1.00 93.00 237 TYR A O 1
ATOM 1942 N N . ILE A 1 238 ? -25.788 7.857 24.831 1.00 91.69 238 ILE A N 1
ATOM 1943 C CA . ILE A 1 238 ? -26.407 6.604 24.393 1.00 91.69 238 ILE A CA 1
ATOM 1944 C C . ILE A 1 238 ? -27.838 6.908 23.950 1.00 91.69 238 ILE A C 1
ATOM 1946 O O . ILE A 1 238 ? -28.705 7.207 24.771 1.00 91.69 238 ILE A O 1
ATOM 1950 N N . ASN A 1 239 ? -28.085 6.820 22.643 1.00 89.50 239 ASN A N 1
ATOM 1951 C CA . ASN A 1 239 ? -29.398 7.083 22.064 1.00 89.50 239 ASN A CA 1
ATOM 1952 C C . ASN A 1 239 ? -30.350 5.888 22.252 1.00 89.50 239 ASN A C 1
ATOM 1954 O O . ASN A 1 239 ? -30.384 4.966 21.440 1.00 89.50 239 ASN A O 1
ATOM 1958 N N . THR A 1 240 ? -31.174 5.930 23.297 1.00 88.44 240 THR A N 1
ATOM 1959 C CA . THR A 1 240 ? -32.224 4.928 23.555 1.00 88.44 240 THR A CA 1
ATOM 1960 C C . THR A 1 240 ? -33.477 5.104 22.686 1.00 88.44 240 THR A C 1
ATOM 1962 O O . THR A 1 240 ? -34.373 4.267 22.748 1.00 88.44 240 THR A O 1
ATOM 1965 N N . ASN A 1 241 ? -33.546 6.147 21.851 1.00 86.62 241 ASN A N 1
ATOM 1966 C CA . ASN A 1 241 ? -34.616 6.349 20.864 1.00 86.62 241 ASN A CA 1
ATOM 1967 C C . ASN A 1 241 ? -34.260 5.789 19.477 1.00 86.62 241 ASN A C 1
ATOM 1969 O O . ASN A 1 241 ? -35.020 5.980 18.528 1.00 86.62 241 ASN A O 1
ATOM 1973 N N . HIS A 1 242 ? -33.094 5.154 19.327 1.00 85.25 242 HIS A N 1
ATOM 1974 C CA . HIS A 1 242 ? -32.672 4.561 18.062 1.00 85.25 242 HIS A CA 1
ATOM 1975 C C . HIS A 1 242 ? -33.671 3.484 17.605 1.00 85.25 242 HIS A C 1
ATOM 1977 O O . HIS A 1 242 ? -34.135 2.690 18.419 1.00 85.25 242 HIS A O 1
ATOM 1983 N N . GLU A 1 243 ? -33.978 3.427 16.306 1.00 83.25 243 GLU A N 1
ATOM 1984 C CA . GLU A 1 243 ? -34.995 2.515 15.751 1.00 83.25 243 GLU A CA 1
ATOM 1985 C C . GLU A 1 243 ? -34.708 1.034 16.045 1.00 83.25 243 GLU A C 1
ATOM 1987 O O . GLU A 1 243 ? -35.616 0.264 16.353 1.00 83.25 243 GLU A O 1
ATOM 1992 N N . ASP A 1 244 ? -33.428 0.662 16.038 1.00 79.25 244 ASP A N 1
ATOM 1993 C CA . ASP A 1 244 ? -32.965 -0.689 16.365 1.00 79.25 244 ASP A CA 1
ATOM 1994 C C . ASP A 1 244 ? -32.894 -0.976 17.880 1.00 79.25 244 ASP A C 1
ATOM 1996 O O . ASP A 1 244 ? -32.658 -2.118 18.288 1.00 79.25 244 ASP A O 1
ATOM 2000 N N . PHE A 1 245 ? -33.083 0.027 18.746 1.00 81.94 245 PHE A N 1
ATOM 2001 C CA . PHE A 1 245 ? -33.054 -0.170 20.194 1.00 81.94 245 PHE A CA 1
ATOM 2002 C C . PHE A 1 245 ? -34.403 -0.692 20.701 1.00 81.94 245 PHE A C 1
ATOM 2004 O O . PHE A 1 245 ? -35.358 0.047 20.951 1.00 81.94 245 PHE A O 1
ATOM 2011 N N . ILE A 1 246 ? -34.477 -2.005 20.915 1.00 76.75 246 ILE A N 1
ATOM 2012 C CA . ILE A 1 246 ? -35.640 -2.647 21.533 1.00 76.75 246 ILE A CA 1
ATOM 2013 C C . ILE A 1 246 ? -35.558 -2.464 23.055 1.00 76.75 246 ILE A C 1
ATOM 2015 O O . ILE A 1 246 ? -34.997 -3.289 23.775 1.00 76.75 246 ILE A O 1
ATOM 2019 N N . GLY A 1 247 ? -36.120 -1.360 23.548 1.00 70.75 247 GLY A N 1
ATOM 2020 C CA . GLY A 1 247 ? -36.243 -1.086 24.982 1.00 70.75 247 GLY A CA 1
ATOM 2021 C C . GLY A 1 247 ? -37.286 -1.957 25.704 1.00 70.75 247 GLY A C 1
ATOM 2022 O O . GLY A 1 247 ? -37.973 -2.791 25.107 1.00 70.75 247 GLY A O 1
ATOM 2023 N N . PHE A 1 248 ? -37.456 -1.714 27.011 1.00 63.44 248 PHE A N 1
ATOM 2024 C CA . PHE A 1 248 ? -38.366 -2.464 27.895 1.00 63.44 248 PHE A CA 1
ATOM 2025 C C . PHE A 1 248 ? -39.805 -2.589 27.359 1.00 63.44 248 PHE A C 1
ATOM 2027 O O . PHE A 1 248 ? -40.408 -3.649 27.496 1.00 63.44 248 PHE A O 1
ATOM 2034 N N . ALA A 1 249 ? -40.351 -1.544 26.725 1.00 57.75 249 ALA A N 1
ATOM 2035 C CA . ALA A 1 249 ? -41.724 -1.547 26.211 1.00 57.75 249 ALA A CA 1
ATOM 2036 C C . ALA A 1 249 ? -41.922 -2.497 25.016 1.00 57.75 249 ALA A C 1
ATOM 2038 O O . ALA A 1 249 ? -42.947 -3.167 24.933 1.00 57.75 249 ALA A O 1
ATOM 2039 N N . ASN A 1 250 ? -40.933 -2.602 24.122 1.00 54.41 250 ASN A N 1
ATOM 2040 C CA . ASN A 1 250 ? -41.027 -3.420 22.910 1.00 54.41 250 ASN A CA 1
ATOM 2041 C C . ASN A 1 250 ? -40.626 -4.884 23.138 1.00 54.41 250 ASN A C 1
ATOM 2043 O O . ASN A 1 250 ? -41.065 -5.745 22.380 1.00 54.41 250 ASN A O 1
ATOM 2047 N N . CYS A 1 251 ? -39.851 -5.177 24.191 1.00 55.66 251 CYS A N 1
ATOM 2048 C CA . CYS A 1 251 ? -39.447 -6.540 24.550 1.00 55.66 251 CYS A CA 1
ATOM 2049 C C . CYS A 1 251 ? -40.650 -7.423 24.931 1.00 55.66 251 CYS A C 1
ATOM 2051 O O . CYS A 1 251 ? -40.731 -8.573 24.508 1.00 55.66 251 CYS A O 1
ATOM 2053 N N . TYR A 1 252 ? -41.641 -6.869 25.642 1.00 53.12 252 TYR A N 1
ATOM 2054 C CA . TYR A 1 252 ? -42.875 -7.601 25.943 1.00 53.12 252 TYR A CA 1
ATOM 2055 C C . TYR A 1 252 ? -43.669 -7.925 24.674 1.00 53.12 252 TYR A C 1
ATOM 2057 O O . TYR A 1 252 ? -44.126 -9.052 24.534 1.00 53.12 252 TYR A O 1
ATOM 2065 N N . TYR A 1 253 ? -43.787 -6.998 23.715 1.00 50.69 253 TYR A N 1
ATOM 2066 C CA . TYR A 1 253 ? -44.497 -7.261 22.456 1.00 50.69 253 TYR A CA 1
ATOM 2067 C C . TYR A 1 253 ? -43.788 -8.302 21.585 1.00 50.69 253 TYR A C 1
ATOM 2069 O O . TYR A 1 253 ? -44.452 -9.167 21.015 1.00 50.69 253 TYR A O 1
ATOM 2077 N N . THR A 1 254 ? -42.456 -8.269 21.485 1.00 53.72 254 THR A N 1
ATOM 2078 C CA . THR A 1 254 ? -41.705 -9.285 20.733 1.00 53.72 254 THR A CA 1
ATOM 2079 C C . THR A 1 254 ? -41.732 -10.645 21.423 1.00 53.72 254 THR A C 1
ATOM 2081 O O . THR A 1 254 ? -41.948 -11.650 20.749 1.00 53.72 254 THR A O 1
ATOM 2084 N N . GLU A 1 255 ? -41.610 -10.709 22.751 1.00 52.31 255 GLU A N 1
ATOM 2085 C CA . GLU A 1 255 ? -41.743 -11.963 23.502 1.00 52.31 255 GLU A CA 1
ATOM 2086 C C . GLU A 1 255 ? -43.168 -12.541 23.383 1.00 52.31 255 GLU A C 1
ATOM 2088 O O . GLU A 1 255 ? -43.329 -13.750 23.195 1.00 52.31 255 GLU A O 1
ATOM 2093 N N . GLN A 1 256 ? -44.203 -11.690 23.371 1.00 49.34 256 GLN A N 1
ATOM 2094 C CA . GLN A 1 256 ? -45.603 -12.083 23.163 1.00 49.34 256 GLN A CA 1
ATOM 2095 C C . GLN A 1 256 ? -45.890 -12.525 21.719 1.00 49.34 256 GLN A C 1
ATOM 2097 O O . GLN A 1 256 ? -46.614 -13.493 21.507 1.00 49.34 256 GLN A O 1
ATOM 2102 N N . LEU A 1 257 ? -45.289 -11.889 20.708 1.00 50.97 257 LEU A N 1
ATOM 2103 C CA . LEU A 1 257 ? -45.390 -12.319 19.306 1.00 50.97 257 LEU A CA 1
ATOM 2104 C C . LEU A 1 257 ? -44.686 -13.662 19.069 1.00 50.97 257 LEU A C 1
ATOM 2106 O O . LEU A 1 257 ? -45.230 -14.526 18.381 1.00 50.97 257 LEU A O 1
ATOM 2110 N N . VAL A 1 258 ? -43.514 -13.874 19.675 1.00 53.19 258 VAL A N 1
ATOM 2111 C CA . VAL A 1 258 ? -42.784 -15.150 19.598 1.00 53.19 258 VAL A CA 1
ATOM 2112 C C . VAL A 1 258 ? -43.538 -16.258 20.341 1.00 53.19 258 VAL A C 1
ATOM 2114 O O . VAL A 1 258 ? -43.652 -17.369 19.823 1.00 53.19 258 VAL A O 1
ATOM 2117 N N . THR A 1 259 ? -44.123 -15.973 21.508 1.00 49.53 259 THR A N 1
ATOM 2118 C CA . THR A 1 259 ? -44.931 -16.957 22.253 1.00 49.53 259 THR A CA 1
ATOM 2119 C C . THR A 1 259 ? -46.288 -17.239 21.597 1.00 49.53 259 THR A C 1
ATOM 2121 O O . THR A 1 259 ? -46.678 -18.403 21.529 1.00 49.53 259 THR A O 1
ATOM 2124 N N . CYS A 1 260 ? -46.978 -16.249 21.021 1.00 44.06 260 CYS A N 1
ATOM 2125 C CA . CYS A 1 260 ? -48.201 -16.462 20.229 1.00 44.06 260 CYS A CA 1
ATOM 2126 C C . CYS A 1 260 ? -47.933 -17.246 18.9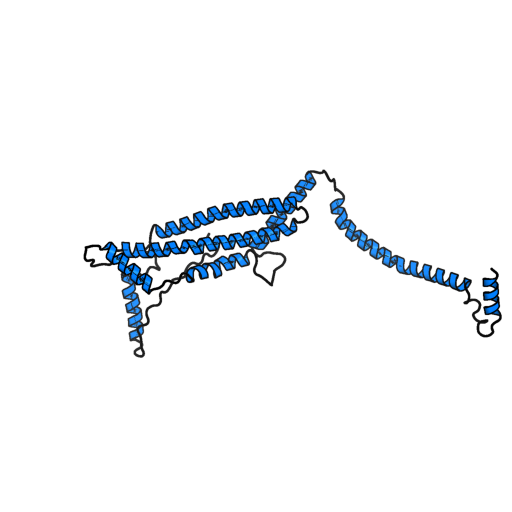33 1.00 44.06 260 CYS A C 1
ATOM 2128 O O . CYS A 1 260 ? -48.749 -18.080 18.536 1.00 44.06 260 CYS A O 1
ATOM 2130 N N . ALA A 1 261 ? -46.780 -17.037 18.287 1.00 44.75 261 ALA A N 1
ATOM 2131 C CA . ALA A 1 261 ? -46.354 -17.854 17.150 1.00 44.75 261 ALA A CA 1
ATOM 2132 C C . ALA A 1 261 ? -46.053 -19.308 17.567 1.00 44.75 261 ALA A C 1
ATOM 2134 O O . ALA A 1 261 ? -46.409 -20.239 16.846 1.00 44.75 261 ALA A O 1
ATOM 2135 N N . GLN A 1 262 ? -45.478 -19.518 18.756 1.00 46.12 262 GLN A N 1
ATOM 2136 C CA . GLN A 1 262 ? -45.212 -20.850 19.318 1.00 46.12 262 GLN A CA 1
ATOM 2137 C C . GLN A 1 262 ? -46.475 -21.568 19.825 1.00 46.12 262 GLN A C 1
ATOM 2139 O O . GLN A 1 262 ? -46.533 -22.794 19.775 1.00 46.12 262 GLN A O 1
ATOM 2144 N N . GLN A 1 263 ? -47.519 -20.849 20.253 1.00 43.88 263 GLN A N 1
ATOM 2145 C CA . GLN A 1 263 ? -48.797 -21.456 20.660 1.00 43.88 263 GLN A CA 1
ATOM 2146 C C . GLN A 1 263 ? -49.583 -22.064 19.488 1.00 43.88 263 GLN A C 1
ATOM 2148 O O . GLN A 1 263 ? -50.413 -22.944 19.708 1.00 43.88 263 GLN A O 1
ATOM 2153 N N . ARG A 1 264 ? -49.290 -21.670 18.239 1.00 44.34 264 ARG A N 1
ATOM 2154 C CA . ARG A 1 264 ? -49.805 -22.354 17.037 1.00 44.34 264 ARG A CA 1
ATOM 2155 C C . ARG A 1 264 ? -49.035 -23.630 16.673 1.00 44.34 264 ARG A C 1
ATOM 2157 O O . ARG A 1 264 ? -49.503 -24.370 15.814 1.00 44.34 264 ARG A O 1
ATOM 2164 N N . SER A 1 265 ? -47.906 -23.923 17.324 1.00 40.84 265 SER A N 1
ATOM 2165 C CA . SER A 1 265 ? -47.177 -25.186 17.170 1.00 40.84 265 SER A CA 1
ATOM 2166 C C . SER A 1 265 ? -47.068 -25.903 18.517 1.00 40.84 265 SER A C 1
ATOM 2168 O O . SER A 1 265 ? -46.012 -25.959 19.152 1.00 40.84 265 SER A O 1
ATOM 2170 N N . THR A 1 266 ? -48.176 -26.474 18.979 1.00 41.78 266 THR A N 1
ATOM 2171 C CA . THR A 1 266 ? -48.156 -27.478 20.042 1.00 41.78 266 THR A CA 1
ATOM 2172 C C . THR A 1 266 ? -47.492 -28.752 19.525 1.00 41.78 266 THR A C 1
ATOM 2174 O O . THR A 1 266 ? -48.161 -29.646 19.028 1.00 41.78 266 THR A O 1
ATOM 2177 N N . GLN A 1 267 ? -46.166 -28.823 19.641 1.00 38.59 267 GLN A N 1
ATOM 2178 C CA . GLN A 1 267 ? -45.400 -30.009 20.039 1.00 38.59 267 GLN A CA 1
ATOM 2179 C C . GLN A 1 267 ? -43.895 -29.704 19.963 1.00 38.59 267 GLN A C 1
ATOM 2181 O O . GLN A 1 267 ? -43.407 -29.185 18.967 1.00 38.59 267 GLN A O 1
ATOM 2186 N N . LEU A 1 268 ? -43.180 -30.114 21.018 1.00 35.78 268 LEU A N 1
ATOM 2187 C CA . LEU A 1 268 ? -41.718 -30.223 21.149 1.00 35.78 268 LEU A CA 1
ATOM 2188 C C . LEU A 1 268 ? -40.933 -28.973 21.613 1.00 35.78 268 LEU A C 1
ATOM 2190 O O . LEU A 1 268 ? -40.401 -28.192 20.841 1.00 35.78 268 LEU A O 1
ATOM 2194 N N . ASN A 1 269 ? -40.732 -28.952 22.934 1.00 38.25 269 ASN A N 1
ATOM 2195 C CA . ASN A 1 269 ? -39.446 -28.810 23.629 1.00 38.25 269 ASN A CA 1
ATOM 2196 C C . ASN A 1 269 ? -38.576 -27.535 23.505 1.00 38.25 269 ASN A C 1
ATOM 2198 O O . ASN A 1 269 ? -38.011 -27.205 22.470 1.00 38.25 269 ASN A O 1
ATOM 2202 N N . LYS A 1 270 ? -38.272 -27.034 24.717 1.00 37.84 270 LYS A N 1
ATOM 2203 C CA . LYS A 1 270 ? -37.199 -26.125 25.168 1.00 37.84 270 LYS A CA 1
ATOM 2204 C C . LYS A 1 270 ? -37.335 -24.653 24.765 1.00 37.84 270 LYS A C 1
ATOM 2206 O O . LYS A 1 270 ? -37.166 -24.284 23.611 1.00 37.84 270 LYS A O 1
ATOM 2211 N N . LYS A 1 271 ? -37.516 -23.810 25.797 1.00 36.84 271 LYS A N 1
ATOM 2212 C CA . LYS A 1 271 ? -37.282 -22.356 25.791 1.00 36.84 271 LYS A CA 1
ATOM 2213 C C . LYS A 1 271 ? -35.952 -22.056 25.084 1.00 36.84 271 LYS A C 1
ATOM 2215 O O . LYS A 1 271 ? -34.891 -22.180 25.693 1.00 36.84 271 LYS A O 1
ATOM 2220 N N . ARG A 1 272 ? -35.992 -21.706 23.798 1.00 38.16 272 ARG A N 1
ATOM 2221 C CA . ARG A 1 272 ? -34.838 -21.139 23.098 1.00 38.16 272 ARG A CA 1
ATOM 2222 C C . ARG A 1 272 ? -34.787 -19.663 23.461 1.00 38.16 272 ARG A C 1
ATOM 2224 O O . ARG A 1 272 ? -35.712 -18.926 23.138 1.00 38.16 272 ARG A O 1
ATOM 2231 N N . ALA A 1 273 ? -33.729 -19.273 24.168 1.00 40.06 273 ALA A N 1
ATOM 2232 C CA . ALA A 1 273 ? -33.380 -17.873 24.352 1.00 40.06 273 ALA A CA 1
ATOM 2233 C C . ALA A 1 273 ? -33.327 -17.203 22.975 1.00 40.06 273 ALA A C 1
ATOM 2235 O O . ALA A 1 273 ? -32.771 -17.783 22.038 1.00 40.06 273 ALA A O 1
ATOM 2236 N N . ILE A 1 274 ? -33.927 -16.019 22.854 1.00 43.22 274 ILE A N 1
ATOM 2237 C CA . ILE A 1 274 ? -33.740 -15.155 21.689 1.00 43.22 274 ILE A CA 1
ATOM 2238 C C . ILE A 1 274 ? -32.223 -14.928 21.607 1.00 43.22 274 ILE A C 1
ATOM 2240 O O . ILE A 1 274 ? -31.664 -14.372 22.555 1.00 43.22 274 ILE A O 1
ATOM 2244 N N . PRO A 1 275 ? -31.518 -15.436 20.578 1.00 39.88 275 PRO A N 1
ATOM 2245 C CA . PRO A 1 275 ? -30.088 -15.190 20.473 1.00 39.88 275 PRO A CA 1
ATOM 2246 C C . PRO A 1 275 ? -29.884 -13.679 20.364 1.00 39.88 275 PRO A C 1
ATOM 2248 O O . PRO A 1 275 ? -30.719 -13.011 19.755 1.00 39.88 275 PRO A O 1
ATOM 2251 N N . ASN A 1 276 ? -28.801 -13.148 20.940 1.00 46.59 276 ASN A N 1
ATOM 2252 C CA . ASN A 1 276 ? -28.395 -11.754 20.755 1.00 46.59 276 ASN A CA 1
ATOM 2253 C C . ASN A 1 276 ? -28.304 -11.464 19.247 1.00 46.59 276 ASN A C 1
ATOM 2255 O O . ASN A 1 276 ? -27.292 -11.756 18.607 1.00 46.59 276 ASN A O 1
ATOM 2259 N N . GLN A 1 277 ? -29.380 -10.947 18.655 1.00 43.97 277 GLN A N 1
ATOM 2260 C CA . GLN A 1 277 ? -29.394 -10.531 17.264 1.00 43.97 277 GLN A CA 1
ATOM 2261 C C . GLN A 1 277 ? -28.620 -9.222 17.205 1.00 43.97 277 GLN A C 1
ATOM 2263 O O . GLN A 1 277 ? -29.152 -8.152 17.473 1.00 43.97 277 GLN A O 1
ATOM 2268 N N . VAL A 1 278 ? -27.328 -9.321 16.898 1.00 48.12 278 VAL A N 1
ATOM 2269 C CA . VAL A 1 278 ? -26.529 -8.155 16.532 1.00 48.12 278 VAL A CA 1
ATOM 2270 C C . VAL A 1 278 ? -27.090 -7.651 15.206 1.00 48.12 278 VAL A C 1
ATOM 2272 O O . VAL A 1 278 ? -26.900 -8.289 14.167 1.00 48.12 278 VAL A O 1
ATOM 2275 N N . ILE A 1 279 ? -27.820 -6.538 15.241 1.00 50.47 279 ILE A N 1
ATOM 2276 C CA . ILE A 1 279 ? -28.312 -5.876 14.035 1.00 50.47 279 ILE A CA 1
ATOM 2277 C C . ILE A 1 279 ? -27.089 -5.293 13.323 1.00 50.47 279 ILE A C 1
ATOM 2279 O O . ILE A 1 279 ? -26.491 -4.317 13.756 1.00 50.47 279 ILE A O 1
ATOM 2283 N N . ARG A 1 280 ? -26.659 -5.960 12.248 1.00 46.31 280 ARG A N 1
ATOM 2284 C CA . ARG A 1 280 ? -25.557 -5.523 11.381 1.00 46.31 280 ARG A CA 1
ATOM 2285 C C . ARG A 1 280 ? -26.132 -4.810 10.161 1.00 46.31 280 ARG A C 1
ATOM 2287 O O . ARG A 1 280 ? -26.097 -5.355 9.058 1.00 46.31 280 ARG A O 1
ATOM 2294 N N . ARG A 1 281 ? -26.726 -3.631 10.344 1.00 40.38 281 ARG A N 1
ATOM 2295 C CA . ARG A 1 281 ? -27.088 -2.750 9.223 1.00 40.38 281 ARG A CA 1
ATOM 2296 C C . ARG A 1 281 ? -26.140 -1.553 9.215 1.00 40.38 281 ARG A C 1
ATOM 2298 O O . ARG A 1 281 ? -25.922 -0.945 10.249 1.00 40.38 281 ARG A O 1
ATOM 2305 N N . GLY A 1 282 ? -25.553 -1.270 8.051 1.00 42.84 282 GLY A N 1
ATOM 2306 C CA . GLY A 1 282 ? -24.600 -0.173 7.862 1.00 42.84 282 GLY A CA 1
ATOM 2307 C C . GLY A 1 282 ? -23.137 -0.606 7.970 1.00 42.84 282 GLY A C 1
ATOM 2308 O O . GLY A 1 282 ? -22.445 -0.272 8.923 1.00 42.84 282 GLY A O 1
ATOM 2309 N N . TRP A 1 283 ? -22.640 -1.337 6.972 1.00 45.72 283 TRP A N 1
ATOM 2310 C CA . TRP A 1 283 ? -21.196 -1.358 6.727 1.00 45.72 283 TRP A CA 1
ATOM 2311 C C . TRP A 1 283 ? -20.803 -0.029 6.074 1.00 45.72 283 TRP A C 1
ATOM 2313 O O . TRP A 1 283 ? -21.551 0.478 5.239 1.00 45.72 283 TRP A O 1
ATOM 2323 N N . LEU A 1 284 ? -19.634 0.512 6.428 1.00 46.47 284 LEU A N 1
ATOM 2324 C CA . LEU A 1 284 ? -18.973 1.599 5.701 1.00 46.47 284 LEU A CA 1
ATOM 2325 C C . LEU A 1 284 ? -18.748 1.165 4.245 1.00 46.47 284 LEU A C 1
ATOM 2327 O O . LEU A 1 284 ? -17.736 0.558 3.907 1.00 46.47 284 LEU A O 1
ATOM 2331 N N . THR A 1 285 ? -19.714 1.439 3.376 1.00 41.00 285 THR A N 1
ATOM 2332 C CA . THR A 1 285 ? -19.497 1.502 1.934 1.00 41.00 285 THR A CA 1
ATOM 2333 C C . THR A 1 285 ? -19.034 2.911 1.604 1.00 41.00 285 THR A C 1
ATOM 2335 O O . THR A 1 285 ? -19.646 3.875 2.059 1.00 41.00 285 THR A O 1
ATOM 2338 N N . ILE A 1 286 ? -17.986 3.023 0.784 1.00 41.59 286 ILE A N 1
ATOM 2339 C CA . ILE A 1 286 ? -17.375 4.283 0.313 1.00 41.59 286 ILE A CA 1
ATOM 2340 C C . ILE A 1 286 ? -18.415 5.271 -0.269 1.00 41.59 286 ILE A C 1
ATOM 2342 O O . ILE A 1 286 ? -18.170 6.467 -0.311 1.00 41.59 286 ILE A O 1
ATOM 2346 N N . ASN A 1 287 ? -19.609 4.794 -0.627 1.00 37.81 287 ASN A N 1
ATOM 2347 C CA . ASN A 1 287 ? -20.733 5.592 -1.121 1.00 37.81 287 ASN A CA 1
ATOM 2348 C C . ASN A 1 287 ? -21.486 6.424 -0.057 1.00 37.81 287 ASN A C 1
ATOM 2350 O O . ASN A 1 287 ? -22.477 7.053 -0.410 1.00 37.81 287 ASN A O 1
ATOM 2354 N N . ASN A 1 288 ? -21.070 6.412 1.216 1.00 33.00 288 ASN A N 1
ATOM 2355 C CA . ASN A 1 288 ? -21.679 7.215 2.291 1.00 33.00 288 ASN A CA 1
ATOM 2356 C C . ASN A 1 288 ? -20.765 8.355 2.800 1.00 33.00 288 ASN A C 1
ATOM 2358 O O . ASN A 1 288 ? -20.857 8.734 3.968 1.00 33.00 288 ASN A O 1
ATOM 2362 N N . ILE A 1 289 ? -19.889 8.891 1.941 1.00 33.50 289 ILE A N 1
ATOM 2363 C CA . ILE A 1 289 ? -19.232 10.198 2.140 1.00 33.50 289 ILE A CA 1
ATOM 2364 C C . ILE A 1 289 ? -19.834 11.194 1.154 1.00 33.50 289 ILE A C 1
ATOM 2366 O O . ILE A 1 289 ? -19.930 10.829 -0.039 1.00 33.50 289 ILE A O 1
#

InterPro domains:
  IPR000375 Dynamin stalk domain [PF01031] (2-250)
  IPR022812 Dynamin [PTHR11566] (2-289)
  IPR027417 P-loop containing nucleoside triphosphate hydrolase [G3DSA:3.40.50.300] (1-56)
  IPR027417 P-loop containing nucleoside triphosphate hydrolase [SSF52540] (2-55)
  IPR030381 Dynamin-type guanine nucleotide-binding (G) domain [PS51718] (1-46)

Organism: Pongo abelii (NCBI:txid9601)

Radius of gyration: 42.93 Å; chains: 1; bounding box: 110×66×117 Å

Secondary structure (DSSP, 8-state):
-HHHHHHHHHHHH-TTTGGGGGG-SHHHHHHHHHHHHHHHHHHHHHHHHHHHHHHHHHHHHHHHHHTT--TT-HHHHHHHHHHHHHHHHHHHHHHHHT--SS--SSS--THHHHHHIIIIIHHHHHHH----HHHHHHHHHHHHHHHHTTS--SS--HHHHHHHHHHHHHTTHHHHHHHHHHHHHHHHHHHHHHHGGGTTSHHHHHHHHHHHHHHHHHHHHHHHHHHHHHHHHHHH---TT-TT---HHHHHHHHHHHHHHHHT---------------------GGG-

pLDDT: mean 83.5, std 17.53, range [33.0, 98.38]

Foldseek 3Di:
DVVQVVLLCVQCPDPVRNVPSVCDDDVNVVVVVVVVVVVVCVVCVVVVVVVVVVVVVVVVVVCVVVVPDDPPDVVVVVVVLVVLVVQLVVLLVCQQVVVDPDDDPPDDAHNRVLVCLQPPVLVVVVPVPDDPPVVLVVLLVVLQCVVCPPHDDPDRDVSSVLVSVLVSLVVSLVSVLVSLVSNLVRSLVSLLVSLVVVVVPVVSSVVSSVVVNVVSVVVSVVVSVVVVVVSVVCSVDDDCVDPPNCDPVNVVVVVVVVVVVCVVDPDDDDDDDPPPPPPPDDRPDVVPD